Protein AF-A0A951E2U4-F1 (afdb_monomer)

Mean predicted aligned error: 7.96 Å

Radius of gyration: 27.21 Å; Cα contacts (8 Å, |Δi|>4): 474; chains: 1; bounding box: 77×64×90 Å

Nearest PDB structures (foldseek):
  5csa-assembly1_B  TM=1.986E-01  e=2.518E-02  Saccharomyces cerevisiae S288C
  5trc-assembly1_A  TM=2.017E-01  e=4.420E-02  Saccharomyces cerevisiae S288C
  5csl-assembly1_B  TM=1.961E-01  e=8.682E-02  Saccharomyces cerevisiae S288C
  6gqf-assembly3_C  TM=2.069E-01  e=5.579E+00  Mus musculus

Foldseek 3Di:
DDDDDDDDDDDDDDDDDDDDDPPPPPPPPPVPPPPFDKAWPLLQFFLQLFKTKIKTFDDDDDPVRQDALVVLVPHRIWMFMAGPVVRHGQETDVSPRWDADPVGDTHPQWDWDKDADNVRQWMWIWIGGNQATPWIWIAGSVPGYIATAVVVVVVVVLVVCCVPVPVQCVVCVVQWHKYWDDWAAPDVQKIKIKMWIAHPPDPPDIAIKIWMWGQDDPRHYIDTDDMDGDPPDDQLVSLLVSLLSSLSSLDDPVVNVVSVVVVVVLVVVLVPDPDPVVSSVSSVVNSVVSNVSSSVSVVVVVVD

Sequence (304 aa):
MQSEIFRTHDERLILATILAVAFSCFGTRSAVAKETQLYIFWDTVSPDGQYAMAWSTTGEAKLEELPSPYETDKNPVTNYVIEVASRKIVVQLPGGHYWHLYEGGQPNHFSLETVWSENSRTMLAIYDSRWSTEAVFLIDVSAPRAVSIENPLHASFRRILKFTQGSEYTKYKDNLAIRFGLPWFVAPGRFYVSANASIPKQENPDFSLGLYFQIGNGGTNVTLVKYEPSSYEESADRSLNRTYRELHGLLSADDQKSLVEEERAWLVRRDAINHQQQKEAFIQARTQELQTRVESAIAAREKQ

pLDDT: mean 89.36, std 15.38, range [39.16, 98.69]

Solvent-accessible surface area (backbone atoms only — not comparable to full-atom values): 17668 Å² total; per-residue (Å²): 133,90,81,90,82,88,80,88,87,79,92,82,83,89,82,88,76,92,77,82,87,76,85,72,82,70,77,75,76,68,73,76,71,75,78,77,68,72,47,69,43,68,84,48,31,19,52,81,39,52,34,22,38,28,26,34,61,58,84,85,75,51,86,92,68,65,71,56,60,85,47,61,96,73,47,44,44,39,23,29,34,24,33,56,89,78,64,43,79,59,27,67,40,88,91,34,37,67,62,70,44,94,92,69,51,56,49,86,58,52,51,78,50,69,37,54,32,91,82,48,44,36,34,42,41,37,36,33,46,80,64,29,48,78,45,29,33,39,32,29,69,83,65,60,37,60,34,81,48,40,67,60,50,52,55,51,51,56,52,48,39,48,71,76,48,39,67,63,39,66,75,44,64,92,60,49,33,48,29,66,44,80,59,40,62,80,48,94,60,26,34,35,33,31,37,39,36,31,30,87,99,48,86,67,62,71,47,48,32,29,39,30,32,36,51,41,91,85,64,73,48,66,42,82,74,49,73,46,84,37,88,83,67,82,52,66,70,55,54,32,52,48,40,48,40,37,34,40,11,73,45,54,77,68,54,33,54,52,50,52,54,53,49,55,60,47,49,59,56,52,72,69,48,85,49,66,72,60,36,51,53,53,44,52,54,51,34,52,55,41,43,56,50,32,55,54,51,46,62,57,57,77,74,110

Secondary structure (DSSP, 8-state):
--------------------------------------EEEGGG--TTSSEEEEEEESTT--GGGPPPTT-GGG--EEEEEEETTT--EEEEETT------TTS---TT-EEEEEE-TTSSEEEEEEE-SSSEEEEEEEETTTTEEEE-HHHHHHHHHHHHHHHHTHHHHHHTTT-EEEEEEEEEEETTEEEEEEEEE-TT-SS-EEEEEEEEEE-TTSS-EEEEEEEE--S---HHHHHHHHHHHHHHHS-HHHHHHHHHHHHHHHHHHHT---HHHHHHHHHHHHHHHHHHHHHHHHHHTT-

Structure (mmCIF, N/CA/C/O backbone):
data_AF-A0A951E2U4-F1
#
_entry.id   AF-A0A951E2U4-F1
#
loop_
_atom_site.group_PDB
_atom_site.id
_atom_site.type_symbol
_atom_site.label_atom_id
_atom_site.label_alt_id
_atom_site.label_comp_id
_atom_site.label_asym_id
_atom_site.label_entity_id
_atom_site.label_seq_id
_atom_site.pdbx_PDB_ins_code
_atom_site.Cartn_x
_atom_site.Cartn_y
_atom_site.Cartn_z
_atom_site.occupancy
_atom_site.B_iso_or_equiv
_atom_site.auth_seq_id
_atom_site.auth_comp_id
_atom_site.auth_asym_id
_atom_site.auth_atom_id
_atom_site.pdbx_PDB_model_num
ATOM 1 N N . MET A 1 1 ? 55.859 8.080 62.872 1.00 41.75 1 MET A N 1
ATOM 2 C CA . MET A 1 1 ? 55.723 9.523 62.574 1.00 41.75 1 MET A CA 1
ATOM 3 C C . MET A 1 1 ? 54.376 9.680 61.886 1.00 41.75 1 MET A C 1
ATOM 5 O O . MET A 1 1 ? 54.254 9.205 60.772 1.00 41.75 1 MET A O 1
ATOM 9 N N . GLN A 1 2 ? 53.307 9.873 62.671 1.00 39.16 2 GLN A N 1
ATOM 10 C CA . GLN A 1 2 ? 52.651 11.179 62.921 1.00 39.16 2 GLN A CA 1
ATOM 11 C C . GLN A 1 2 ? 52.007 11.719 61.625 1.00 39.16 2 GLN A C 1
ATOM 13 O O . GLN A 1 2 ? 52.720 11.879 60.648 1.00 39.16 2 GLN A O 1
ATOM 18 N N . SER A 1 3 ? 50.711 12.013 61.507 1.00 44.62 3 SER A N 1
ATOM 19 C CA . SER A 1 3 ? 49.640 12.226 62.490 1.00 44.62 3 SER A CA 1
ATOM 20 C C . SER A 1 3 ? 48.274 12.244 61.781 1.00 44.62 3 SER A C 1
ATOM 22 O O . SER A 1 3 ? 48.162 12.760 60.671 1.00 44.62 3 SER A O 1
ATOM 24 N N . GLU A 1 4 ? 47.249 11.734 62.463 1.00 55.56 4 GLU A N 1
ATOM 25 C CA . GLU A 1 4 ? 45.819 11.949 62.205 1.00 55.56 4 GLU A CA 1
ATOM 26 C C . GLU A 1 4 ? 45.443 13.439 62.261 1.00 55.56 4 GLU A C 1
ATOM 28 O O . GLU A 1 4 ? 45.978 14.158 63.103 1.00 55.56 4 GLU A O 1
ATOM 33 N N . ILE A 1 5 ? 44.447 13.876 61.474 1.00 60.56 5 ILE A N 1
ATOM 34 C CA . ILE A 1 5 ? 43.551 14.979 61.864 1.00 60.56 5 ILE A CA 1
ATOM 35 C C . ILE A 1 5 ? 42.109 14.619 61.479 1.00 60.56 5 ILE A C 1
ATOM 37 O O . ILE A 1 5 ? 41.712 14.671 60.317 1.00 60.56 5 ILE A O 1
ATOM 41 N N . PHE A 1 6 ? 41.334 14.279 62.508 1.00 58.38 6 PHE A N 1
ATOM 42 C CA . PHE A 1 6 ? 39.876 14.362 62.567 1.00 58.38 6 PHE A CA 1
ATOM 43 C C . PHE A 1 6 ? 39.421 15.831 62.535 1.00 58.38 6 PHE A C 1
ATOM 45 O O . PHE A 1 6 ? 40.002 16.671 63.224 1.00 58.38 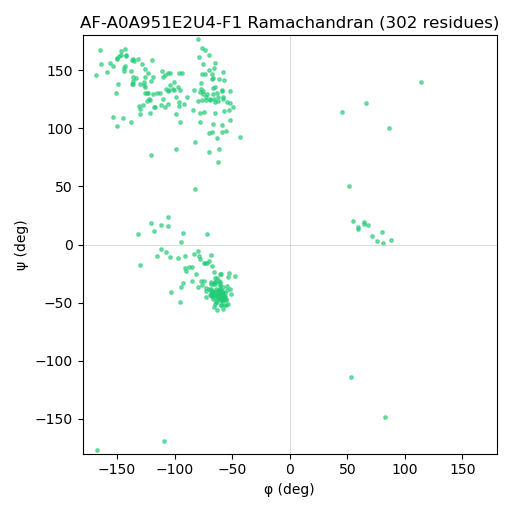6 PHE A O 1
ATOM 52 N N . ARG A 1 7 ? 38.301 16.125 61.862 1.00 54.22 7 ARG A N 1
ATOM 53 C CA . ARG A 1 7 ? 37.400 17.210 62.284 1.00 54.22 7 ARG A CA 1
ATOM 54 C C . ARG A 1 7 ? 35.950 16.918 61.896 1.00 54.22 7 ARG A C 1
ATOM 56 O O . ARG A 1 7 ? 35.543 17.058 60.750 1.00 54.22 7 ARG A O 1
ATOM 63 N N . THR A 1 8 ? 35.203 16.489 62.905 1.00 59.25 8 THR A N 1
ATOM 64 C CA . THR A 1 8 ? 33.751 16.626 63.068 1.00 59.25 8 THR A CA 1
ATOM 65 C C . THR A 1 8 ? 33.373 18.070 63.432 1.00 59.25 8 THR A C 1
ATOM 67 O O . THR A 1 8 ? 34.256 18.804 63.876 1.00 59.25 8 THR A O 1
ATOM 70 N N . HIS A 1 9 ? 32.065 18.381 63.352 1.00 42.50 9 HIS A N 1
ATOM 71 C CA . HIS A 1 9 ? 31.308 19.582 63.799 1.00 42.50 9 HIS A CA 1
ATOM 72 C C . HIS A 1 9 ? 30.721 20.385 62.625 1.00 42.50 9 HIS 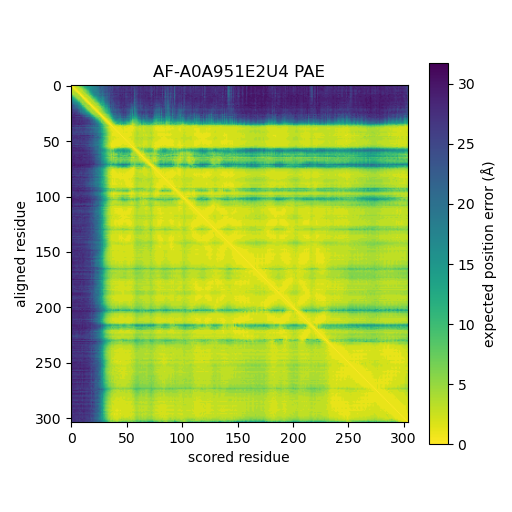A C 1
ATOM 74 O O . HIS A 1 9 ? 31.389 20.587 61.622 1.00 42.50 9 HIS A O 1
ATOM 80 N N . ASP A 1 10 ? 29.506 20.921 62.673 1.00 48.00 10 ASP A N 1
ATOM 81 C CA . ASP A 1 10 ? 28.422 20.835 63.652 1.00 48.00 10 ASP A CA 1
ATOM 82 C C . ASP A 1 10 ? 27.148 21.339 62.968 1.00 48.00 10 ASP A C 1
ATOM 84 O O . ASP A 1 10 ? 27.192 22.167 62.054 1.00 48.00 10 ASP A O 1
ATOM 88 N N . GLU A 1 11 ? 26.023 20.872 63.478 1.00 53.44 11 GLU A N 1
ATOM 89 C CA . GLU A 1 11 ? 24.679 21.381 63.249 1.00 53.44 11 GLU A CA 1
ATOM 90 C C . GLU A 1 11 ? 24.549 22.854 63.680 1.00 53.44 11 GLU A C 1
ATOM 92 O O . GLU A 1 11 ? 24.896 23.167 64.814 1.00 53.44 11 GLU A O 1
ATOM 97 N N . ARG A 1 12 ? 23.965 23.738 62.847 1.00 50.06 12 ARG A N 1
ATOM 98 C CA . ARG A 1 12 ? 23.134 24.899 63.271 1.00 50.06 12 ARG A CA 1
ATOM 99 C C . ARG A 1 12 ? 22.138 25.255 62.155 1.00 50.06 12 ARG A C 1
ATOM 101 O O . ARG A 1 12 ? 22.544 25.546 61.040 1.00 50.06 12 ARG A O 1
ATOM 108 N N . LEU A 1 13 ? 20.841 25.019 62.345 1.00 41.09 13 LEU A N 1
ATOM 109 C CA . LEU A 1 13 ? 19.843 25.879 63.004 1.00 41.09 13 LEU A CA 1
ATOM 110 C C . LEU A 1 13 ? 19.200 26.922 62.055 1.00 41.09 13 LEU A C 1
ATOM 112 O O . LEU A 1 13 ? 19.765 27.974 61.791 1.00 41.09 13 LEU A O 1
ATOM 116 N N . ILE A 1 14 ? 17.989 26.579 61.597 1.00 48.22 14 ILE A N 1
ATOM 117 C CA . ILE A 1 14 ? 16.759 27.396 61.510 1.00 48.22 14 ILE A CA 1
ATOM 118 C C . ILE A 1 14 ? 16.886 28.828 60.955 1.00 48.22 14 ILE A C 1
ATOM 120 O O . ILE A 1 14 ? 17.302 29.735 61.666 1.00 48.22 14 ILE A O 1
ATOM 124 N N . LEU A 1 15 ? 16.278 29.073 59.787 1.00 41.47 15 LEU A N 1
ATOM 125 C CA . LEU A 1 15 ? 15.449 30.269 59.606 1.00 41.47 15 LEU A CA 1
ATOM 126 C C . LEU A 1 15 ? 14.258 29.965 58.688 1.00 41.47 15 LEU A C 1
ATOM 128 O O . LEU A 1 15 ? 14.393 29.744 57.486 1.00 41.47 15 LEU A O 1
ATOM 132 N N . ALA A 1 16 ? 13.083 29.925 59.310 1.00 47.00 16 ALA A N 1
ATOM 133 C CA . ALA A 1 16 ? 11.795 29.940 58.650 1.00 47.00 16 ALA A CA 1
ATOM 134 C C . ALA A 1 16 ? 11.529 31.347 58.101 1.00 47.00 16 ALA A C 1
ATOM 136 O O . ALA A 1 16 ? 11.534 32.308 58.869 1.00 47.00 16 ALA A O 1
ATOM 137 N N . THR A 1 17 ? 11.219 31.451 56.809 1.00 45.91 17 THR A N 1
ATOM 138 C CA . THR A 1 17 ? 10.579 32.648 56.259 1.00 45.91 17 THR A CA 1
ATOM 139 C C . THR A 1 17 ? 9.376 32.230 55.429 1.00 45.91 17 THR A C 1
ATOM 141 O O . THR A 1 17 ? 9.480 31.578 54.394 1.00 45.91 17 THR A O 1
ATOM 144 N N . ILE A 1 18 ? 8.228 32.609 55.974 1.00 50.38 18 ILE A N 1
ATOM 145 C CA . ILE A 1 18 ? 6.877 32.565 55.433 1.00 50.38 18 ILE A CA 1
ATOM 146 C C . ILE A 1 18 ? 6.873 33.179 54.026 1.00 50.38 18 ILE A C 1
ATOM 148 O O . ILE A 1 18 ? 7.163 34.365 53.882 1.00 50.38 18 ILE A O 1
ATOM 152 N N . LEU A 1 19 ? 6.508 32.399 53.001 1.00 45.00 19 LEU A N 1
ATOM 153 C CA . LEU A 1 19 ? 6.116 32.948 51.703 1.00 45.00 19 LEU A CA 1
ATOM 154 C C . LEU A 1 19 ? 4.611 32.761 51.527 1.00 45.00 19 LEU A C 1
ATOM 156 O O . LEU A 1 19 ? 4.081 31.652 51.582 1.00 45.00 19 LEU A O 1
ATOM 160 N N . ALA A 1 20 ? 3.944 33.901 51.407 1.00 45.44 20 ALA A N 1
ATOM 161 C CA . ALA A 1 20 ? 2.509 34.064 51.422 1.00 45.44 20 ALA A CA 1
ATOM 162 C C . ALA A 1 20 ? 1.810 33.266 50.316 1.00 45.44 20 ALA A C 1
ATOM 164 O O . ALA A 1 20 ? 2.152 33.331 49.136 1.00 45.44 20 ALA A O 1
ATOM 165 N N . VAL A 1 21 ? 0.762 32.566 50.740 1.00 48.56 21 VAL A N 1
ATOM 166 C CA . VAL A 1 21 ? -0.252 31.945 49.899 1.00 48.56 21 VAL A CA 1
ATOM 167 C C . VAL A 1 21 ? -1.057 33.055 49.219 1.00 48.56 21 VAL A C 1
ATOM 169 O O . VAL A 1 21 ? -1.994 33.599 49.796 1.00 48.56 21 VAL A O 1
ATOM 172 N N . ALA A 1 22 ? -0.698 33.392 47.983 1.00 48.81 22 ALA A N 1
ATOM 173 C CA . ALA A 1 22 ? -1.585 34.076 47.052 1.00 48.81 22 ALA A CA 1
ATOM 174 C C . ALA A 1 22 ? -2.185 33.015 46.121 1.00 48.81 22 ALA A C 1
ATOM 176 O O . ALA A 1 22 ? -1.695 32.775 45.020 1.00 48.81 22 ALA A O 1
ATOM 177 N N . PHE A 1 23 ? -3.235 32.337 46.595 1.00 45.34 23 PHE A N 1
ATOM 178 C CA . PHE A 1 23 ? -4.100 31.511 45.751 1.00 45.34 23 PHE A CA 1
ATOM 179 C C . PHE A 1 23 ? -4.904 32.460 44.853 1.00 45.34 23 PHE A C 1
ATOM 181 O O . PHE A 1 23 ? -6.044 32.828 45.134 1.00 45.34 23 PHE A O 1
ATOM 188 N N . SER A 1 24 ? -4.272 32.935 43.783 1.00 48.16 24 SER A N 1
ATOM 189 C CA . SER A 1 24 ? -4.983 33.564 42.686 1.00 48.16 24 SER A CA 1
ATOM 190 C C . SER A 1 24 ? -5.824 32.481 42.025 1.00 48.16 24 SER A C 1
ATOM 192 O O . SER A 1 24 ? -5.310 31.642 41.289 1.00 48.16 24 SER A O 1
ATOM 194 N N . CYS A 1 25 ? -7.126 32.504 42.302 1.00 41.53 25 CYS A N 1
ATOM 195 C CA . CYS A 1 25 ? -8.148 31.835 41.511 1.00 41.53 25 CYS A CA 1
ATOM 196 C C . CYS A 1 25 ? -8.159 32.433 40.094 1.00 41.53 25 CYS A C 1
ATOM 198 O O . CYS A 1 25 ? -9.072 33.162 39.714 1.00 41.53 25 CYS A O 1
ATOM 200 N N . PHE A 1 26 ? -7.130 32.141 39.300 1.00 49.00 26 PHE A N 1
ATOM 201 C CA . PHE A 1 26 ? -7.248 32.177 37.855 1.00 49.00 26 PHE A CA 1
ATOM 202 C C . PHE A 1 26 ? -8.142 31.003 37.497 1.00 49.00 26 PHE A C 1
ATOM 204 O O . PHE A 1 26 ? -7.696 29.860 37.433 1.00 49.00 26 PHE A O 1
ATOM 211 N N . GLY A 1 27 ? -9.432 31.293 37.328 1.00 43.88 27 GLY A N 1
ATOM 212 C CA . GLY A 1 27 ? -10.337 30.393 36.643 1.00 43.88 27 GLY A CA 1
ATOM 213 C C . GLY A 1 27 ? -9.746 30.123 35.270 1.00 43.88 27 GLY A C 1
ATOM 214 O O . GLY A 1 27 ? -9.881 30.939 34.358 1.00 43.88 27 GLY A O 1
ATOM 215 N N . THR A 1 28 ? -9.052 28.997 35.136 1.00 48.78 28 THR A N 1
ATOM 216 C CA . THR A 1 28 ? -8.697 28.426 33.852 1.00 48.78 28 THR A CA 1
ATOM 217 C C . THR A 1 28 ? -10.020 28.087 33.187 1.00 48.78 28 THR A C 1
ATOM 219 O O . THR A 1 28 ? -10.598 27.018 33.370 1.00 48.78 28 THR A O 1
ATOM 222 N N . ARG A 1 29 ? -10.549 29.039 32.410 1.00 46.97 29 ARG A N 1
ATOM 223 C CA . ARG A 1 29 ? -11.405 28.704 31.280 1.00 46.97 29 ARG A CA 1
ATOM 224 C C . ARG A 1 29 ? -10.518 27.887 30.354 1.00 46.97 29 ARG A C 1
ATOM 226 O O . ARG A 1 29 ? -9.902 28.427 29.442 1.00 46.97 29 ARG A O 1
ATOM 233 N N . SER A 1 30 ? -10.392 26.598 30.654 1.00 49.72 30 SER A N 1
ATOM 234 C CA . SER A 1 30 ? -9.960 25.612 29.685 1.00 49.72 30 SER A CA 1
ATOM 235 C C . SER A 1 30 ? -10.999 25.722 28.587 1.00 49.72 30 SER A C 1
ATOM 237 O O . SER A 1 30 ? -12.124 25.252 28.744 1.00 49.72 30 SER A O 1
ATOM 239 N N . ALA A 1 31 ? -10.672 26.483 27.541 1.00 50.94 31 ALA A N 1
ATOM 240 C CA . ALA A 1 31 ? -11.374 26.382 26.283 1.00 50.94 31 ALA A CA 1
ATOM 241 C C . ALA A 1 31 ? -11.329 24.893 25.966 1.00 50.94 31 ALA A C 1
ATOM 243 O O . ALA A 1 31 ? -10.247 24.345 25.759 1.00 50.94 31 ALA A O 1
ATOM 244 N N . VAL A 1 32 ? -12.475 24.227 26.109 1.00 53.72 32 VAL A N 1
ATOM 245 C CA . VAL A 1 32 ? -12.613 22.813 25.792 1.00 53.72 32 VAL A CA 1
ATOM 246 C C . VAL A 1 32 ? -12.230 22.734 24.326 1.00 53.72 32 VAL A C 1
ATOM 248 O O . VAL A 1 32 ? -12.970 23.218 23.469 1.00 53.72 32 VAL A O 1
ATOM 251 N N . ALA A 1 33 ? -11.008 22.271 24.058 1.00 58.72 33 ALA A N 1
ATOM 252 C CA . ALA A 1 33 ? -10.541 22.069 22.705 1.00 58.72 33 ALA A CA 1
ATOM 253 C C . ALA A 1 33 ? -11.549 21.110 22.084 1.00 58.72 33 ALA A C 1
ATOM 255 O O . ALA A 1 33 ? -11.730 20.003 22.588 1.00 58.72 33 ALA A O 1
ATOM 256 N N . LYS A 1 34 ? -12.285 21.592 21.081 1.00 65.12 34 LYS A N 1
ATOM 257 C CA . LYS A 1 34 ? -13.250 20.784 20.343 1.00 65.12 34 LYS A CA 1
ATOM 258 C C . LYS A 1 34 ? -12.490 19.546 19.879 1.00 65.12 34 LYS A C 1
ATOM 260 O O . LYS A 1 34 ? -11.504 19.695 19.159 1.00 65.12 34 LYS A O 1
ATOM 265 N N . GLU A 1 35 ? -12.877 18.372 20.375 1.00 71.56 35 GLU A N 1
ATOM 266 C CA . GLU A 1 35 ? -12.227 17.123 19.990 1.00 71.56 35 GLU A CA 1
ATOM 267 C C . GLU A 1 35 ? -12.260 17.024 18.467 1.00 71.56 35 GLU A C 1
ATOM 269 O O . GLU A 1 35 ? -13.314 17.150 17.837 1.00 71.56 35 GLU A O 1
ATOM 274 N N . THR A 1 36 ? -11.081 16.889 17.868 1.00 82.75 36 THR A N 1
ATOM 275 C CA . THR A 1 36 ? -10.951 16.732 16.426 1.00 82.75 36 THR A CA 1
ATOM 276 C C . THR A 1 36 ? -11.592 15.405 16.043 1.00 82.75 36 THR A C 1
ATOM 278 O O . THR A 1 36 ? -11.085 14.346 16.409 1.00 82.75 36 THR A O 1
ATOM 281 N N . GLN A 1 37 ? -12.698 15.458 15.303 1.00 90.75 37 GLN A N 1
ATOM 282 C CA . GLN A 1 37 ? -13.318 14.262 14.746 1.00 90.75 37 GLN A CA 1
ATOM 283 C C . GLN A 1 37 ? -12.332 13.594 13.780 1.00 90.75 37 GLN A C 1
ATOM 285 O O . GLN A 1 37 ? -11.870 14.223 12.827 1.00 90.75 37 GLN A O 1
ATOM 290 N N . LEU A 1 38 ? -12.018 12.325 14.035 1.00 93.62 38 LEU A N 1
ATOM 291 C CA . LEU A 1 38 ? -11.140 11.509 13.200 1.00 93.62 38 LEU A CA 1
ATOM 292 C C . LEU A 1 38 ? -11.969 10.503 12.400 1.00 93.62 38 LEU A C 1
ATOM 294 O O . LEU A 1 38 ? -12.801 9.791 12.966 1.00 93.62 38 LEU A O 1
ATOM 298 N N . TYR A 1 39 ? -11.696 10.429 11.102 1.00 94.81 39 TYR A N 1
ATOM 299 C CA . TYR A 1 39 ? -12.231 9.441 10.171 1.00 94.81 39 TYR A CA 1
ATOM 300 C C . TYR A 1 39 ? -11.124 8.438 9.855 1.00 94.81 39 TYR A C 1
ATOM 302 O O . TYR A 1 39 ? -10.044 8.831 9.421 1.00 94.81 39 TYR A O 1
ATOM 310 N N . ILE A 1 40 ? -11.355 7.160 10.137 1.00 95.88 40 ILE A N 1
ATOM 311 C CA . ILE A 1 40 ? -10.323 6.118 10.087 1.00 95.88 40 ILE A CA 1
ATOM 312 C C . ILE A 1 40 ? -10.379 5.419 8.729 1.00 95.88 40 ILE A C 1
ATOM 314 O O . ILE A 1 40 ? -11.457 5.022 8.298 1.00 95.88 40 ILE A O 1
ATOM 318 N N . PHE A 1 41 ? -9.222 5.230 8.095 1.00 96.19 41 PHE A N 1
ATOM 319 C CA . PHE A 1 41 ? -9.081 4.366 6.923 1.00 96.19 41 PHE A CA 1
ATOM 320 C C . PHE A 1 41 ? -8.943 2.917 7.422 1.00 96.19 41 PHE A C 1
ATOM 322 O O . PHE A 1 41 ? -7.840 2.468 7.748 1.00 96.19 41 PHE A O 1
ATOM 329 N N . TRP A 1 42 ? -10.058 2.206 7.618 1.00 95.88 42 TRP A N 1
ATOM 330 C CA . TRP A 1 42 ? -10.048 0.880 8.261 1.00 95.88 42 TRP A CA 1
ATOM 331 C C . TRP A 1 42 ? -9.315 -0.203 7.455 1.00 95.88 42 TRP A C 1
ATOM 333 O O . TRP A 1 42 ? -8.788 -1.148 8.037 1.00 95.88 42 TRP A O 1
ATOM 343 N N . ASP A 1 43 ? -9.199 -0.026 6.145 1.00 94.06 43 ASP A N 1
ATOM 344 C CA . ASP A 1 43 ? -8.378 -0.829 5.230 1.00 94.06 43 ASP A CA 1
ATOM 345 C C . ASP A 1 43 ? -6.860 -0.647 5.446 1.00 94.06 43 ASP A C 1
ATOM 347 O O . ASP A 1 43 ? -6.037 -1.391 4.916 1.00 94.06 43 ASP A O 1
ATOM 351 N N . THR A 1 44 ? -6.461 0.324 6.273 1.00 96.94 44 THR A N 1
ATOM 352 C CA . THR A 1 44 ? -5.057 0.610 6.612 1.00 96.94 44 THR A CA 1
ATOM 353 C C . THR A 1 44 ? -4.669 0.151 8.017 1.00 96.94 44 THR A C 1
ATOM 355 O O . THR A 1 44 ? -3.649 0.596 8.549 1.00 96.94 44 THR A O 1
ATOM 358 N N . VAL A 1 45 ? -5.463 -0.709 8.659 1.00 97.94 45 VAL A N 1
ATOM 359 C CA . VAL A 1 45 ? -5.136 -1.227 9.994 1.00 97.94 45 VAL A CA 1
ATOM 360 C C . VAL A 1 45 ? -3.862 -2.083 9.943 1.00 97.94 45 VAL A C 1
ATOM 362 O O . VAL A 1 45 ? -3.664 -2.905 9.047 1.00 97.94 45 VAL A O 1
ATOM 365 N N . SER A 1 46 ? -2.963 -1.875 10.905 1.00 98.00 46 SER A N 1
ATOM 366 C CA . SER A 1 46 ? -1.704 -2.608 11.010 1.00 98.00 46 SER A CA 1
ATOM 367 C C . SER A 1 46 ? -1.933 -4.101 11.298 1.00 98.00 46 SER A C 1
ATOM 369 O O . SER A 1 46 ? -2.954 -4.466 11.880 1.00 98.00 46 SER A O 1
ATOM 371 N N . PRO A 1 47 ? -0.984 -4.997 10.958 1.00 95.50 47 PRO A N 1
ATOM 372 C CA . PRO A 1 47 ? -1.133 -6.443 11.173 1.00 95.50 47 PRO A CA 1
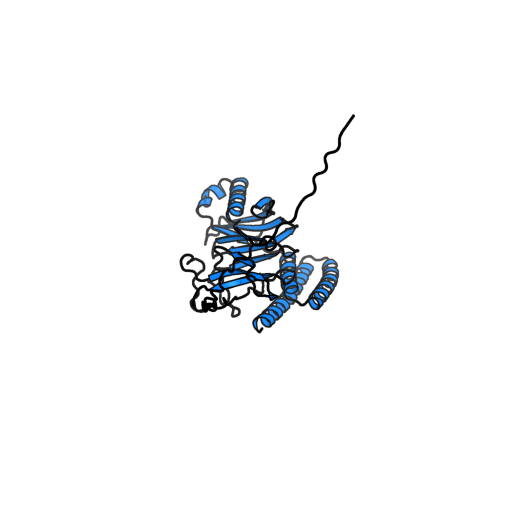ATOM 373 C C . PRO A 1 47 ? -1.495 -6.877 12.605 1.00 95.50 47 PRO A C 1
ATOM 375 O O . PRO A 1 47 ? -2.123 -7.918 12.796 1.00 95.50 47 PRO A O 1
ATOM 378 N N . ASP A 1 48 ? -1.095 -6.091 13.605 1.00 95.56 48 ASP A N 1
ATOM 379 C CA . ASP A 1 48 ? -1.379 -6.287 15.034 1.00 95.56 48 ASP A CA 1
ATOM 380 C C . ASP A 1 48 ? -2.622 -5.525 15.532 1.00 95.56 48 ASP A C 1
ATOM 382 O O . ASP A 1 48 ? -2.926 -5.567 16.724 1.00 95.56 48 ASP A O 1
ATOM 386 N N . GLY A 1 49 ? -3.327 -4.817 14.647 1.00 95.94 49 GLY A N 1
ATOM 387 C CA . GLY A 1 49 ? -4.558 -4.084 14.943 1.00 95.94 49 GLY A CA 1
ATOM 388 C C . GLY A 1 49 ? -4.374 -2.766 15.701 1.00 95.94 49 GLY A C 1
ATOM 389 O O . GLY A 1 49 ? -5.364 -2.135 16.072 1.00 95.94 49 GLY A O 1
ATOM 390 N N . GLN A 1 50 ? -3.136 -2.349 15.984 1.00 97.62 50 GLN A N 1
ATOM 391 C CA . GLN A 1 50 ? -2.870 -1.228 16.893 1.00 97.62 50 GLN A CA 1
ATOM 392 C C . GLN A 1 50 ? -2.922 0.141 16.223 1.00 97.62 50 GLN A C 1
ATOM 394 O O . GLN A 1 50 ? -3.287 1.121 16.875 1.00 97.62 50 GLN A O 1
ATOM 399 N N . TYR A 1 51 ? -2.566 0.224 14.944 1.00 98.50 51 TYR A N 1
ATOM 400 C CA . TYR A 1 51 ? -2.425 1.485 14.227 1.00 98.50 51 TYR A CA 1
ATOM 401 C C . TYR A 1 51 ? -3.261 1.492 12.958 1.00 98.50 51 TYR A C 1
ATOM 403 O O . TYR A 1 51 ? -3.487 0.452 12.353 1.00 98.50 51 TYR A O 1
ATOM 411 N N . ALA A 1 52 ? -3.702 2.671 12.544 1.00 98.25 52 ALA A N 1
ATOM 412 C CA . ALA A 1 52 ? -4.342 2.885 11.252 1.00 98.25 52 ALA A CA 1
ATOM 413 C C . ALA A 1 52 ? -4.059 4.307 10.777 1.00 98.25 52 ALA A C 1
ATOM 415 O O . ALA A 1 52 ? -3.740 5.191 11.584 1.00 98.25 52 ALA A O 1
ATOM 416 N N . MET A 1 53 ? -4.198 4.549 9.478 1.00 97.94 53 MET A N 1
ATOM 417 C CA . MET A 1 53 ? -4.338 5.913 9.000 1.00 97.94 53 MET A CA 1
ATOM 418 C C . MET A 1 53 ? -5.699 6.474 9.403 1.00 97.94 53 MET A C 1
ATOM 420 O O . MET A 1 53 ? -6.706 5.772 9.485 1.00 97.94 53 MET A O 1
ATOM 424 N N . ALA A 1 54 ? -5.735 7.784 9.594 1.00 97.44 54 ALA A N 1
ATOM 425 C CA . ALA A 1 54 ? -6.962 8.541 9.736 1.00 97.44 54 ALA A CA 1
ATOM 426 C C . ALA A 1 54 ? -6.820 9.903 9.064 1.00 97.44 54 ALA A C 1
ATOM 428 O O . ALA A 1 54 ? -5.719 10.349 8.726 1.00 97.44 54 ALA A O 1
ATOM 429 N N . TRP A 1 55 ? -7.934 10.592 8.904 1.00 96.44 55 TRP A N 1
ATOM 430 C CA . TRP A 1 55 ? -7.965 11.968 8.460 1.00 96.44 55 TRP A CA 1
ATOM 431 C C . TRP A 1 55 ? -8.925 12.792 9.308 1.00 96.44 55 TRP A C 1
ATOM 433 O O . TRP A 1 55 ? -9.822 12.267 9.969 1.00 96.44 55 TRP A O 1
ATOM 443 N N . SER A 1 56 ? -8.709 14.099 9.320 1.00 94.19 56 SER A N 1
ATOM 444 C CA . SER A 1 56 ? -9.650 15.056 9.891 1.00 94.19 56 SER A CA 1
ATOM 445 C C . SER A 1 56 ? -9.617 16.356 9.110 1.00 94.19 56 SER A C 1
ATOM 447 O O . SER A 1 56 ? -8.701 16.602 8.322 1.00 94.19 56 SER A O 1
ATOM 449 N N . THR A 1 57 ? -10.618 17.196 9.345 1.00 91.88 57 THR A N 1
ATOM 450 C CA . THR A 1 57 ? -10.637 18.575 8.873 1.00 91.88 57 THR A CA 1
ATOM 451 C C . THR A 1 57 ? -10.245 19.525 9.991 1.00 91.88 57 THR A C 1
ATOM 453 O O . THR A 1 57 ? -10.724 19.412 11.122 1.00 91.88 57 THR A O 1
ATOM 456 N N . THR A 1 58 ? -9.461 20.540 9.663 1.00 80.31 58 THR A N 1
ATOM 457 C CA . THR A 1 58 ? -9.356 21.739 10.490 1.00 80.31 58 THR A CA 1
ATOM 458 C C . THR A 1 58 ? -10.591 22.626 10.271 1.00 80.31 58 THR A C 1
ATOM 460 O O . THR A 1 58 ? -11.024 22.851 9.143 1.00 80.31 58 THR A O 1
ATOM 463 N N . GLY A 1 59 ? -11.192 23.126 11.355 1.00 71.00 59 GLY A N 1
ATOM 464 C CA . GLY A 1 59 ? -12.318 24.068 11.286 1.00 71.00 59 GLY A CA 1
ATOM 465 C C . GLY A 1 59 ? -13.699 23.431 11.074 1.00 71.00 59 GLY A C 1
ATOM 466 O O . GLY A 1 59 ? -13.987 22.356 11.593 1.00 71.00 59 GLY A O 1
ATOM 467 N N . GLU A 1 60 ? -14.584 24.152 10.380 1.00 69.12 60 GLU A N 1
ATOM 468 C CA . GLU A 1 60 ? -16.002 23.800 10.168 1.00 69.12 60 GLU A CA 1
ATOM 469 C C . GLU A 1 60 ? -16.290 23.298 8.742 1.00 69.12 60 GLU A C 1
ATOM 471 O O . GLU A 1 60 ? -17.416 23.414 8.261 1.00 69.12 60 GLU A O 1
ATOM 476 N N . ALA A 1 61 ? -15.279 22.772 8.040 1.00 78.19 61 ALA A N 1
ATOM 477 C CA . ALA A 1 61 ? -15.467 22.239 6.694 1.00 78.19 61 ALA A CA 1
ATOM 478 C C . ALA A 1 61 ? -16.519 21.120 6.709 1.00 78.19 61 ALA A C 1
ATOM 480 O O . ALA A 1 61 ? -16.407 20.155 7.468 1.00 78.19 61 ALA A O 1
ATOM 481 N N . LYS A 1 62 ? -17.551 21.266 5.877 1.00 82.38 62 LYS A N 1
ATOM 482 C CA . LYS A 1 62 ? -18.562 20.226 5.699 1.00 82.38 62 LYS A CA 1
ATOM 483 C C . LYS A 1 62 ? -18.007 19.107 4.826 1.00 82.38 62 LYS A C 1
ATOM 485 O O . LYS A 1 62 ? -17.229 19.367 3.911 1.00 82.38 62 LYS A O 1
ATOM 490 N N . LEU A 1 63 ? -18.432 17.875 5.092 1.00 81.50 63 LEU A N 1
ATOM 491 C CA . LEU A 1 63 ? -17.965 16.687 4.370 1.00 81.50 63 LEU A CA 1
ATOM 492 C C . LEU A 1 63 ? -18.307 16.741 2.876 1.00 81.50 63 LEU A C 1
ATOM 494 O O . LEU A 1 63 ? -17.548 16.248 2.048 1.00 81.50 63 LEU A O 1
ATOM 498 N N . GLU A 1 64 ? -19.418 17.386 2.527 1.00 81.25 64 GLU A N 1
ATOM 499 C CA . GLU A 1 64 ? -19.880 17.543 1.146 1.00 81.25 64 GLU A CA 1
ATOM 500 C C . GLU A 1 64 ? -19.118 18.640 0.383 1.00 81.25 64 GLU A C 1
ATOM 502 O O . GLU A 1 64 ? -19.229 18.741 -0.837 1.00 81.25 64 GLU A O 1
ATOM 507 N N . GLU A 1 65 ? -18.351 19.469 1.096 1.00 84.31 65 GLU A N 1
ATOM 508 C CA . GLU A 1 65 ? -17.620 20.625 0.566 1.00 84.31 65 GLU A CA 1
ATOM 509 C C . GLU A 1 65 ? -16.093 20.406 0.620 1.00 84.31 65 GLU A C 1
ATOM 511 O O . GLU A 1 65 ? -15.319 21.362 0.528 1.00 84.31 65 GLU A O 1
ATOM 516 N N . LEU A 1 66 ? -15.633 19.159 0.789 1.00 85.50 66 LEU A N 1
ATOM 517 C CA . LEU A 1 66 ? -14.203 18.859 0.868 1.00 85.50 66 LEU A CA 1
ATOM 518 C C . LEU A 1 66 ? -13.504 19.130 -0.473 1.00 85.50 66 LEU A C 1
ATOM 520 O O . LEU A 1 66 ? -13.954 18.646 -1.517 1.00 85.50 66 LEU A O 1
ATOM 524 N N . PRO A 1 67 ? -12.388 19.881 -0.467 1.00 84.19 67 PRO A N 1
ATOM 525 C CA . PRO A 1 67 ? -11.706 20.253 -1.693 1.00 84.19 67 PRO A CA 1
ATOM 526 C C . PRO A 1 67 ? -10.904 19.089 -2.279 1.00 84.19 67 PRO A C 1
ATOM 528 O O . PRO A 1 67 ? -10.645 18.058 -1.643 1.00 84.19 67 PRO A O 1
ATOM 531 N N . SER A 1 68 ? -10.445 19.300 -3.510 1.00 84.81 68 SER A N 1
ATOM 532 C CA . SER A 1 68 ? -9.431 18.449 -4.123 1.00 84.81 68 SER A CA 1
ATOM 533 C C . SER A 1 68 ? -8.119 18.499 -3.319 1.00 84.81 68 SER A C 1
ATOM 535 O O . SER A 1 68 ? -7.719 19.583 -2.882 1.00 84.81 68 SER A O 1
ATOM 537 N N . PRO A 1 69 ? -7.384 17.378 -3.172 1.00 84.06 69 PRO A N 1
ATOM 538 C CA . PRO A 1 69 ? -6.058 17.351 -2.552 1.00 84.06 69 PRO A CA 1
ATOM 539 C C . PRO A 1 69 ? -5.054 18.357 -3.140 1.00 84.06 69 PRO A C 1
ATOM 541 O O . PRO A 1 69 ? -4.153 18.784 -2.426 1.00 84.06 69 PRO A O 1
ATOM 544 N N . TYR A 1 70 ? -5.233 18.798 -4.393 1.00 81.81 70 TYR A N 1
ATOM 545 C CA . TYR A 1 70 ? -4.393 19.829 -5.022 1.00 81.81 70 TYR A CA 1
ATOM 546 C C . TYR A 1 70 ? -4.538 21.234 -4.425 1.00 81.81 70 TYR A C 1
ATOM 548 O O . TYR A 1 70 ? -3.670 22.077 -4.642 1.00 81.81 70 TYR A O 1
ATOM 556 N N . GLU A 1 71 ? -5.612 21.528 -3.695 1.00 80.00 71 GLU A N 1
ATOM 557 C CA . GLU A 1 71 ? -5.863 22.861 -3.135 1.00 80.00 71 GLU A CA 1
ATOM 558 C C . GLU A 1 71 ? -5.099 23.077 -1.815 1.00 80.00 71 GLU A C 1
ATOM 560 O O . GLU A 1 71 ? -5.665 23.517 -0.816 1.00 80.00 71 GLU A O 1
ATOM 565 N N . THR A 1 72 ? -3.804 22.745 -1.800 1.00 67.62 72 THR A N 1
ATOM 566 C CA . THR A 1 72 ? -2.965 22.573 -0.597 1.00 67.62 72 THR A CA 1
ATOM 567 C C . THR A 1 72 ? -2.963 23.777 0.340 1.00 67.62 72 THR A C 1
ATOM 569 O O . THR A 1 72 ? -3.039 23.609 1.553 1.00 67.62 72 THR A O 1
ATOM 572 N N . ASP A 1 73 ? -2.952 24.998 -0.198 1.00 69.81 73 ASP A N 1
ATOM 573 C CA . ASP A 1 73 ? -2.852 26.230 0.602 1.00 69.81 73 ASP A CA 1
ATOM 574 C C . ASP A 1 73 ? -4.122 26.529 1.416 1.00 69.81 73 ASP A C 1
ATOM 576 O O . ASP A 1 73 ? -4.113 27.374 2.314 1.00 69.81 73 ASP A O 1
ATOM 580 N N . LYS A 1 74 ? -5.230 25.854 1.094 1.00 75.75 74 LYS A N 1
ATOM 581 C CA . LYS A 1 74 ? -6.525 25.994 1.770 1.00 75.75 74 LYS A CA 1
ATOM 582 C C . LYS A 1 74 ? -7.143 24.650 2.140 1.00 75.75 74 LYS A C 1
ATOM 584 O O . LYS A 1 74 ? -8.303 24.630 2.547 1.00 75.75 74 LYS A O 1
ATOM 589 N N . ASN A 1 75 ? -6.412 23.545 1.994 1.00 84.69 75 ASN A N 1
ATOM 590 C CA . ASN A 1 75 ? -6.978 22.229 2.221 1.00 84.69 75 ASN A CA 1
ATOM 591 C C . ASN A 1 75 ? -7.151 22.005 3.731 1.00 84.69 75 ASN A C 1
ATOM 593 O O . ASN A 1 75 ? -6.153 21.944 4.455 1.00 84.69 75 ASN A O 1
ATOM 597 N N . PRO A 1 76 ? -8.392 21.887 4.238 1.00 89.38 76 PRO A N 1
ATOM 598 C CA . PRO A 1 76 ? -8.608 21.674 5.658 1.00 89.38 76 PRO A CA 1
ATOM 599 C C . PRO A 1 76 ? -8.239 20.246 6.075 1.00 89.38 76 PRO A C 1
ATOM 601 O O . PRO A 1 76 ? -8.097 20.004 7.273 1.00 89.38 76 PRO A O 1
ATOM 604 N N . VAL A 1 77 ? -8.102 19.312 5.126 1.00 93.19 77 VAL A N 1
ATOM 605 C CA . VAL A 1 77 ? -7.843 17.894 5.380 1.00 93.19 77 VAL A CA 1
ATOM 606 C C . VAL A 1 77 ? -6.396 17.688 5.789 1.00 93.19 77 VAL A C 1
ATOM 608 O O . VAL A 1 77 ? -5.469 18.163 5.140 1.00 93.19 77 VAL A O 1
ATOM 611 N N . THR A 1 78 ? -6.198 16.933 6.860 1.00 93.69 78 THR A N 1
ATOM 612 C CA . THR A 1 78 ? -4.885 16.447 7.278 1.00 93.69 78 THR A CA 1
ATOM 613 C C . THR A 1 78 ? -4.961 14.950 7.532 1.00 93.69 78 THR A C 1
ATOM 615 O O . THR A 1 78 ? -5.920 14.467 8.136 1.00 93.69 78 THR A O 1
ATOM 618 N N . ASN A 1 79 ? -3.946 14.212 7.085 1.00 96.62 79 ASN A N 1
ATOM 619 C CA . ASN A 1 79 ? -3.805 12.789 7.367 1.00 96.62 79 ASN A CA 1
ATOM 620 C C . ASN A 1 79 ? -2.884 12.522 8.555 1.00 96.62 79 ASN A C 1
ATOM 622 O O . ASN A 1 79 ? -1.900 13.223 8.803 1.00 96.62 79 ASN A O 1
ATOM 626 N N . TYR A 1 80 ? -3.209 11.458 9.275 1.00 97.69 80 TYR A N 1
ATOM 627 C CA . TYR A 1 80 ? -2.551 11.030 10.496 1.00 97.69 80 TYR A CA 1
ATOM 628 C C . TYR A 1 80 ? -2.347 9.519 10.477 1.00 97.69 80 TYR A C 1
ATOM 630 O O . TYR A 1 80 ? -3.079 8.796 9.808 1.00 97.69 80 TYR A O 1
ATOM 638 N N . VAL A 1 81 ? -1.397 9.043 11.274 1.00 98.25 81 VAL A N 1
ATOM 639 C CA . VAL A 1 81 ? -1.455 7.700 11.854 1.00 98.25 81 VAL A CA 1
ATOM 640 C C . VAL A 1 81 ? -1.939 7.837 13.283 1.00 98.25 81 VAL A C 1
ATOM 642 O O . VAL A 1 81 ? -1.436 8.684 14.029 1.00 98.25 81 VAL A O 1
ATOM 645 N N . ILE A 1 82 ? -2.900 7.005 13.660 1.00 98.25 82 ILE A N 1
ATOM 646 C CA . ILE A 1 82 ? -3.495 6.976 14.992 1.00 98.25 82 ILE A CA 1
ATOM 647 C C . ILE A 1 82 ? -3.283 5.613 15.647 1.00 98.25 82 ILE A C 1
ATOM 649 O O . ILE A 1 82 ? -3.082 4.610 14.966 1.00 98.25 82 ILE A O 1
ATOM 653 N N . GLU A 1 83 ? -3.364 5.578 16.971 1.00 98.12 83 GLU A N 1
ATOM 654 C CA . GLU A 1 83 ? -3.618 4.352 17.723 1.00 98.12 83 GLU A CA 1
ATOM 655 C C . GLU A 1 83 ? -5.123 4.055 17.668 1.00 98.12 83 GLU A C 1
ATOM 657 O O . GLU A 1 83 ? -5.937 4.892 18.059 1.00 98.12 83 GLU A O 1
ATOM 662 N N . VAL A 1 84 ? -5.504 2.872 17.186 1.00 96.56 84 VAL A N 1
ATOM 663 C CA . VAL A 1 84 ? -6.904 2.520 16.889 1.00 96.56 84 VAL A CA 1
ATOM 664 C C . VAL A 1 84 ? -7.772 2.543 18.148 1.00 96.56 84 VAL A C 1
ATOM 666 O O . VAL A 1 84 ? -8.857 3.123 18.141 1.00 96.56 84 VAL A O 1
ATOM 669 N N . ALA A 1 85 ? -7.290 1.951 19.245 1.00 94.94 85 ALA A N 1
ATOM 670 C CA . ALA A 1 85 ? -8.070 1.799 20.474 1.00 94.94 85 ALA A CA 1
ATOM 671 C C . ALA A 1 85 ? -8.340 3.133 21.189 1.00 94.94 85 ALA A C 1
ATOM 673 O O . ALA A 1 85 ? -9.433 3.351 21.705 1.00 94.94 85 ALA A O 1
ATOM 674 N N . SER A 1 86 ? -7.346 4.024 21.228 1.00 95.88 86 SER A N 1
ATOM 675 C CA . SER A 1 86 ? -7.428 5.303 21.946 1.00 95.88 86 SER A CA 1
ATOM 676 C C . SER A 1 86 ? -7.806 6.484 21.046 1.00 95.88 86 SER A C 1
ATOM 678 O O . SER A 1 86 ? -8.066 7.575 21.549 1.00 95.88 86 SER A O 1
ATOM 680 N N . ARG A 1 87 ? -7.783 6.291 19.718 1.00 95.56 87 ARG A N 1
ATOM 681 C CA . ARG A 1 87 ? -7.859 7.340 18.684 1.00 95.56 87 ARG A CA 1
ATOM 682 C C . ARG A 1 87 ? -6.800 8.437 18.838 1.00 95.56 87 ARG A C 1
ATOM 684 O O . ARG A 1 87 ? -6.937 9.532 18.294 1.00 95.56 87 ARG A O 1
ATOM 691 N N . LYS A 1 88 ? -5.716 8.161 19.563 1.00 96.44 88 LYS A N 1
ATOM 692 C CA . LYS A 1 88 ? -4.623 9.110 19.760 1.00 96.44 88 LYS A CA 1
ATOM 693 C C . LYS A 1 88 ? -3.827 9.267 18.469 1.00 96.44 88 LYS A C 1
ATOM 695 O O . LYS A 1 88 ? -3.353 8.283 17.910 1.00 96.44 88 LYS A O 1
ATOM 700 N N . ILE A 1 89 ? -3.599 10.509 18.047 1.00 96.88 89 ILE A N 1
ATOM 701 C CA . ILE A 1 89 ? -2.681 10.824 16.946 1.00 96.88 89 ILE A CA 1
ATOM 702 C C . ILE A 1 89 ? -1.250 10.445 17.351 1.00 96.88 89 ILE A C 1
ATOM 704 O O . ILE A 1 89 ? -0.724 10.931 18.354 1.00 96.88 89 ILE A O 1
ATOM 708 N N . VAL A 1 90 ? -0.627 9.580 16.551 1.00 97.88 90 VAL A N 1
ATOM 709 C CA . VAL A 1 90 ? 0.767 9.142 16.697 1.00 97.88 90 VAL A CA 1
ATOM 710 C C . VAL A 1 90 ? 1.669 9.984 15.801 1.00 97.88 90 VAL A C 1
ATOM 712 O O . VAL A 1 90 ? 2.673 10.518 16.264 1.00 97.88 90 VAL A O 1
ATOM 715 N N . VAL A 1 91 ? 1.302 10.127 14.526 1.00 97.50 91 VAL A N 1
ATOM 716 C CA . VAL A 1 91 ? 2.075 10.862 13.514 1.00 97.50 91 VAL A CA 1
ATOM 717 C C . VAL A 1 91 ? 1.126 11.702 12.672 1.00 97.50 91 VAL A C 1
ATOM 719 O O . VAL A 1 91 ? 0.078 11.215 12.267 1.00 97.50 91 VAL A O 1
ATOM 722 N N . GLN A 1 92 ? 1.500 12.940 12.364 1.00 96.31 92 GLN A N 1
ATOM 723 C CA . GLN A 1 92 ? 0.853 13.746 11.327 1.00 96.31 92 GLN A CA 1
ATOM 724 C C . GLN A 1 92 ? 1.656 13.635 10.026 1.00 96.31 92 GLN A C 1
ATOM 726 O O . GLN A 1 92 ? 2.885 13.716 10.059 1.00 96.31 92 GLN A O 1
ATOM 731 N N . LEU A 1 93 ? 0.980 13.456 8.889 1.00 94.38 93 LEU A N 1
ATOM 732 C CA . LEU A 1 93 ? 1.616 13.376 7.574 1.00 94.38 93 LEU A CA 1
ATOM 733 C C . LEU A 1 93 ? 1.577 14.765 6.917 1.00 94.38 93 LEU A C 1
ATOM 735 O O . LEU A 1 93 ? 0.510 15.201 6.478 1.00 94.38 93 LEU A O 1
ATOM 739 N N . PRO A 1 94 ? 2.706 15.494 6.855 1.00 86.06 94 PRO A N 1
ATOM 740 C CA . PRO A 1 94 ? 2.725 16.821 6.250 1.00 86.06 94 PRO A CA 1
ATOM 741 C C . PRO A 1 94 ? 2.434 16.714 4.750 1.00 86.06 94 PRO A C 1
ATOM 743 O O . PRO A 1 94 ? 3.123 15.981 4.052 1.00 86.06 94 PRO A O 1
ATOM 746 N N . GLY A 1 95 ? 1.424 17.433 4.254 1.00 83.94 95 GLY A N 1
ATOM 747 C CA . GLY A 1 95 ? 1.004 17.365 2.846 1.00 83.94 95 GLY A CA 1
ATOM 748 C C . GLY A 1 95 ? 0.098 16.175 2.498 1.00 83.94 95 GLY A C 1
ATOM 749 O O . GLY A 1 95 ? -0.295 16.028 1.345 1.00 83.94 95 GLY A O 1
ATOM 750 N N . GLY A 1 96 ? -0.250 15.324 3.472 1.00 86.75 96 GLY A N 1
ATOM 751 C CA . GLY A 1 96 ? -1.254 14.276 3.295 1.00 86.75 96 GLY A CA 1
ATOM 752 C C . GLY A 1 96 ? -2.660 14.865 3.376 1.00 86.75 96 GLY A C 1
ATOM 753 O O . GLY A 1 96 ? -3.123 15.197 4.470 1.00 86.75 96 GLY A O 1
ATOM 754 N N . HIS A 1 97 ? -3.320 14.996 2.224 1.00 91.75 97 HIS A N 1
ATOM 755 C CA . HIS A 1 97 ? -4.646 15.614 2.085 1.00 91.75 97 HIS A CA 1
ATOM 756 C C . HIS A 1 97 ? -5.701 14.668 1.491 1.00 91.75 97 HIS A C 1
ATOM 758 O O . HIS A 1 97 ? -6.727 15.115 0.975 1.00 91.75 97 HIS A O 1
ATOM 764 N N . TYR A 1 98 ? -5.448 13.359 1.521 1.00 95.06 98 TYR A N 1
ATOM 765 C CA . TYR A 1 98 ? -6.402 12.375 1.024 1.00 95.06 98 TYR A CA 1
ATOM 766 C C . TYR A 1 98 ? -7.569 12.227 1.999 1.00 95.06 98 TYR A C 1
ATOM 768 O O . TYR A 1 98 ? -7.403 12.329 3.211 1.00 95.06 98 TYR A O 1
ATOM 776 N N . TRP A 1 99 ? -8.761 11.968 1.492 1.00 94.94 99 TRP A N 1
ATOM 777 C CA . TRP A 1 99 ? -9.922 11.691 2.322 1.00 94.94 99 TRP A CA 1
ATOM 778 C C . TRP A 1 99 ? -10.778 10.650 1.625 1.00 94.94 99 TRP A C 1
ATOM 780 O O . TRP A 1 99 ? -10.810 10.574 0.402 1.00 94.94 99 TRP A O 1
ATOM 790 N N . HIS A 1 100 ? -11.473 9.842 2.408 1.00 92.88 100 HIS A N 1
ATOM 791 C CA . HIS A 1 100 ? -12.583 9.059 1.900 1.00 92.88 100 HIS A CA 1
ATOM 792 C C . HIS A 1 100 ? -13.669 8.972 2.973 1.00 92.88 100 HIS A C 1
ATOM 794 O O . HIS A 1 100 ? -13.400 9.096 4.172 1.00 92.88 100 HIS A O 1
ATOM 800 N N . LEU A 1 101 ? -14.904 8.827 2.532 1.00 88.44 101 LEU A N 1
ATOM 801 C CA . LEU A 1 101 ? -16.075 8.626 3.360 1.00 88.44 101 LEU A CA 1
ATOM 802 C C . LEU A 1 101 ? -16.459 7.159 3.270 1.00 88.44 101 LEU A C 1
ATOM 804 O O . LEU A 1 101 ? -16.333 6.550 2.208 1.00 88.44 101 LEU A O 1
ATOM 808 N N . TYR A 1 102 ? -17.009 6.632 4.358 1.00 81.69 102 TYR A N 1
ATOM 809 C CA . TYR A 1 102 ? -17.546 5.275 4.389 1.00 81.69 102 TYR A CA 1
ATOM 810 C C . TYR A 1 102 ? -18.540 5.008 3.246 1.00 81.69 102 TYR A C 1
ATOM 812 O O . TYR A 1 102 ? -18.508 3.962 2.607 1.00 81.69 102 TYR A O 1
ATOM 820 N N . GLU A 1 103 ? -19.375 5.994 2.909 1.00 80.50 103 GLU A N 1
ATOM 821 C CA . GLU A 1 103 ? -20.354 5.898 1.816 1.00 80.50 103 GLU A CA 1
ATOM 822 C C . GLU A 1 103 ? -19.719 5.921 0.406 1.00 80.50 103 GLU A C 1
ATOM 824 O O . GLU A 1 103 ? -20.422 6.031 -0.597 1.00 80.50 103 GLU A O 1
ATOM 829 N N . GLY A 1 104 ? -18.388 5.828 0.307 1.00 81.62 104 GLY A N 1
ATOM 830 C CA . GLY A 1 104 ? -17.635 5.748 -0.947 1.00 81.62 104 GLY A CA 1
ATOM 831 C C . GLY A 1 104 ? -17.245 7.100 -1.549 1.00 81.62 104 GLY A C 1
ATOM 832 O O . GLY A 1 104 ? -16.670 7.146 -2.636 1.00 81.62 104 GLY A O 1
ATOM 833 N N . GLY A 1 105 ? -17.541 8.213 -0.871 1.00 87.81 105 GLY A N 1
ATOM 834 C CA . GLY A 1 105 ? -17.111 9.542 -1.307 1.00 87.81 105 GLY A CA 1
ATOM 835 C C . GLY A 1 105 ? -15.598 9.707 -1.166 1.00 87.81 105 GLY A C 1
ATOM 836 O O . GLY A 1 105 ? -15.071 9.534 -0.079 1.00 87.81 105 GLY A O 1
ATOM 837 N N . GLN A 1 106 ? -14.895 10.066 -2.236 1.00 92.25 106 GLN A N 1
ATOM 838 C CA . GLN A 1 106 ? -13.448 10.319 -2.220 1.00 92.25 106 GLN A CA 1
ATOM 839 C C . GLN A 1 106 ? -13.082 11.360 -3.293 1.00 92.25 106 GLN A C 1
ATOM 841 O O . GLN A 1 106 ? -13.862 11.557 -4.236 1.00 92.25 106 GLN A O 1
ATOM 846 N N . PRO A 1 107 ? -11.918 12.029 -3.208 1.00 91.12 107 PRO A N 1
ATOM 847 C CA . PRO A 1 107 ? -11.536 13.015 -4.198 1.00 91.12 107 PRO A CA 1
ATOM 848 C C . PRO A 1 107 ? -11.289 12.366 -5.564 1.00 91.12 107 PRO A C 1
ATOM 850 O O . PRO A 1 107 ? -10.627 11.337 -5.700 1.00 91.12 107 PRO A O 1
ATOM 853 N N . ASN A 1 108 ? -11.837 12.991 -6.606 1.00 90.38 108 ASN A N 1
ATOM 854 C CA . ASN A 1 108 ? -11.799 12.445 -7.958 1.00 90.38 108 ASN A CA 1
ATOM 855 C C . ASN A 1 108 ? -10.359 12.324 -8.485 1.00 90.38 108 ASN A C 1
ATOM 857 O O . ASN A 1 108 ? -9.613 13.301 -8.487 1.00 90.38 108 ASN A O 1
ATOM 861 N N . HIS A 1 109 ? -10.019 11.150 -9.022 1.00 92.31 109 HIS A N 1
ATOM 862 C CA . HIS A 1 109 ? -8.696 10.789 -9.542 1.00 92.31 109 HIS A CA 1
ATOM 863 C C . HIS A 1 109 ? -7.561 10.747 -8.515 1.00 92.31 109 HIS A C 1
ATOM 865 O O . HIS A 1 109 ? -6.401 10.765 -8.918 1.00 92.31 109 HIS A O 1
ATOM 871 N N . PHE A 1 110 ? -7.878 10.680 -7.227 1.00 94.25 110 PHE A N 1
ATOM 872 C CA . PHE A 1 110 ? -6.884 10.461 -6.190 1.00 94.25 110 PHE A CA 1
ATOM 873 C C . PHE A 1 110 ? -7.051 9.087 -5.573 1.00 94.25 110 PHE A C 1
ATOM 875 O O . PHE A 1 110 ? -8.165 8.572 -5.469 1.00 94.25 110 PHE A O 1
ATOM 882 N N . SER A 1 111 ? -5.938 8.518 -5.137 1.00 95.06 111 SER A N 1
ATOM 883 C CA . SER A 1 111 ? -5.926 7.290 -4.356 1.00 95.06 111 SER A CA 1
ATOM 884 C C . SER A 1 111 ? -4.827 7.336 -3.307 1.00 95.06 111 SER A C 1
ATOM 886 O O . SER A 1 111 ? -3.804 8.004 -3.472 1.00 95.06 111 SER A O 1
ATOM 888 N N . LEU A 1 112 ? -5.048 6.584 -2.238 1.00 96.88 112 LEU A N 1
ATOM 889 C CA . LEU A 1 112 ? -4.068 6.309 -1.204 1.00 96.88 112 LEU A CA 1
ATOM 890 C C . LEU A 1 112 ? -3.804 4.806 -1.201 1.00 96.88 112 LEU A C 1
ATOM 892 O O . LEU A 1 112 ? -4.710 4.018 -0.949 1.00 96.88 112 LEU A O 1
ATOM 896 N N . GLU A 1 113 ? -2.566 4.409 -1.471 1.00 96.94 113 GLU A N 1
ATOM 897 C CA . GLU A 1 113 ? -2.123 3.029 -1.287 1.00 96.94 113 GLU A CA 1
ATOM 898 C C . GLU A 1 113 ? -1.245 2.942 -0.044 1.00 96.94 113 GLU A C 1
ATOM 900 O O . GLU A 1 113 ? -0.317 3.737 0.128 1.00 96.94 113 GLU A O 1
ATOM 905 N N . THR A 1 114 ? -1.492 1.950 0.811 1.00 97.75 114 THR A N 1
ATOM 906 C CA . THR A 1 114 ? -0.656 1.715 1.991 1.00 97.75 114 THR A CA 1
ATOM 907 C C . THR A 1 114 ? -0.175 0.276 2.080 1.00 97.75 114 THR A C 1
ATOM 909 O O . THR A 1 114 ? -0.774 -0.645 1.523 1.00 97.75 114 THR A O 1
ATOM 912 N N . VAL A 1 115 ? 0.942 0.077 2.778 1.00 97.69 115 VAL A N 1
ATOM 913 C CA . VAL A 1 115 ? 1.366 -1.251 3.228 1.00 97.69 115 VAL A CA 1
ATOM 914 C C . VAL A 1 115 ? 2.136 -1.146 4.534 1.00 97.69 115 VAL A C 1
ATOM 916 O O . VAL A 1 115 ? 3.005 -0.285 4.695 1.00 97.69 115 VAL A O 1
ATOM 919 N N . TRP A 1 116 ? 1.858 -2.068 5.449 1.00 98.06 116 TRP A N 1
ATOM 920 C CA . TRP A 1 116 ? 2.589 -2.218 6.701 1.00 98.06 116 TRP A CA 1
ATOM 921 C C . TRP A 1 116 ? 3.719 -3.239 6.588 1.00 98.06 116 TRP A C 1
ATOM 923 O O . TRP A 1 116 ? 3.617 -4.254 5.891 1.00 98.06 116 TRP A O 1
ATOM 933 N N . SER A 1 117 ? 4.797 -2.995 7.328 1.00 97.12 117 SER A N 1
ATOM 934 C CA . SER A 1 117 ? 5.773 -4.025 7.655 1.00 97.12 117 SER A CA 1
ATOM 935 C C . SER A 1 117 ? 5.132 -5.083 8.555 1.00 97.12 117 SER A C 1
ATOM 937 O O . SER A 1 117 ? 4.230 -4.794 9.335 1.00 97.12 117 SER A O 1
ATOM 939 N N . GLU A 1 118 ? 5.627 -6.320 8.494 1.00 94.88 118 GLU A N 1
ATOM 940 C CA . GLU A 1 118 ? 5.032 -7.459 9.220 1.00 94.88 118 GLU A CA 1
ATOM 941 C C . GLU A 1 118 ? 4.984 -7.281 10.742 1.00 94.88 118 GLU A C 1
ATOM 943 O O . GLU A 1 118 ? 4.152 -7.876 11.412 1.00 94.88 118 GLU A O 1
ATOM 948 N N . ASN A 1 119 ? 5.875 -6.459 11.292 1.00 96.00 119 ASN A N 1
ATOM 949 C CA . ASN A 1 119 ? 5.939 -6.155 12.718 1.00 96.00 119 ASN A CA 1
ATOM 950 C C . ASN A 1 119 ? 5.131 -4.908 13.122 1.00 96.00 119 ASN A C 1
ATOM 952 O O . ASN A 1 119 ? 5.346 -4.411 14.225 1.00 96.00 119 ASN A O 1
ATOM 956 N N . SER A 1 120 ? 4.307 -4.354 12.226 1.00 97.31 120 SER A N 1
ATOM 957 C CA . SER A 1 120 ? 3.488 -3.149 12.445 1.00 97.31 120 SER A CA 1
ATOM 958 C C . SER A 1 120 ? 4.250 -1.868 12.805 1.00 97.31 120 SER A C 1
ATOM 960 O O . SER A 1 120 ? 3.653 -0.888 13.239 1.00 97.31 120 SER A O 1
ATOM 962 N N . ARG A 1 121 ? 5.579 -1.832 12.643 1.00 96.62 121 ARG A N 1
ATOM 963 C CA . ARG A 1 121 ? 6.393 -0.669 13.051 1.00 96.62 121 ARG A CA 1
ATOM 964 C C . ARG A 1 121 ? 6.563 0.378 11.968 1.00 96.62 121 ARG A C 1
ATOM 966 O O . ARG A 1 121 ? 6.906 1.520 12.273 1.00 96.62 121 ARG A O 1
ATOM 973 N N . THR A 1 122 ? 6.399 -0.011 10.713 1.00 97.69 122 THR A N 1
ATOM 974 C CA . THR A 1 122 ? 6.675 0.850 9.573 1.00 97.69 122 THR A CA 1
ATOM 975 C C . THR A 1 122 ? 5.561 0.724 8.553 1.00 97.69 122 THR A C 1
ATOM 977 O O . THR A 1 122 ? 5.111 -0.380 8.262 1.00 97.69 122 THR A O 1
ATOM 980 N N . MET A 1 123 ? 5.148 1.848 7.983 1.00 98.12 123 MET A N 1
ATOM 981 C CA . MET A 1 123 ? 4.179 1.897 6.897 1.00 98.12 123 MET A CA 1
ATOM 982 C C . MET A 1 123 ? 4.756 2.680 5.725 1.00 98.12 123 MET A C 1
ATOM 984 O O . MET A 1 123 ? 5.477 3.663 5.913 1.00 98.12 123 MET A O 1
ATOM 988 N N . LEU A 1 124 ? 4.431 2.245 4.514 1.00 98.25 124 LEU A N 1
ATOM 989 C CA . LEU A 1 124 ? 4.534 3.075 3.322 1.00 98.25 124 LEU A CA 1
ATOM 990 C C . LEU A 1 124 ? 3.146 3.583 2.969 1.00 98.25 124 LEU A C 1
ATOM 992 O O . LEU A 1 124 ? 2.207 2.792 2.954 1.00 98.25 124 LEU A O 1
ATOM 996 N N . ALA A 1 125 ? 3.044 4.872 2.669 1.00 98.25 125 ALA A N 1
ATOM 997 C CA . ALA A 1 125 ? 1.842 5.495 2.133 1.00 98.25 125 ALA A CA 1
ATOM 998 C C . ALA A 1 125 ? 2.196 6.190 0.815 1.00 98.25 125 ALA A C 1
ATOM 1000 O O . ALA A 1 125 ? 3.100 7.029 0.786 1.00 98.25 125 ALA A O 1
ATOM 1001 N N . ILE A 1 126 ? 1.511 5.824 -0.264 1.00 98.06 126 ILE A N 1
ATOM 1002 C CA . ILE A 1 126 ? 1.662 6.398 -1.602 1.00 98.06 126 ILE A CA 1
ATOM 1003 C C . ILE A 1 126 ? 0.387 7.171 -1.918 1.00 98.06 126 ILE A C 1
ATOM 1005 O O . ILE A 1 126 ? -0.704 6.604 -1.933 1.00 98.06 126 ILE A O 1
ATOM 1009 N N . TYR A 1 127 ? 0.549 8.465 -2.161 1.00 97.31 127 TYR A N 1
ATOM 1010 C CA . TYR A 1 127 ? -0.506 9.365 -2.592 1.00 97.31 127 TYR A CA 1
ATOM 1011 C C . TYR A 1 127 ? -0.391 9.531 -4.093 1.00 97.31 127 TYR A C 1
ATOM 1013 O O . TYR A 1 127 ? 0.570 10.128 -4.581 1.00 97.31 127 TYR A O 1
ATOM 1021 N N . ASP A 1 128 ? -1.377 9.018 -4.806 1.00 95.38 128 ASP A N 1
ATOM 1022 C CA . ASP A 1 128 ? -1.438 9.109 -6.252 1.00 95.38 128 ASP A CA 1
ATOM 1023 C C . ASP A 1 128 ? -2.529 10.076 -6.682 1.00 95.38 128 ASP A C 1
ATOM 1025 O O . ASP A 1 128 ? -3.597 10.176 -6.071 1.00 95.38 128 ASP A O 1
ATOM 1029 N N . SER A 1 129 ? -2.253 10.756 -7.783 1.00 94.25 129 SER A N 1
ATOM 1030 C CA . SER A 1 129 ? -3.233 11.484 -8.562 1.00 94.25 129 SER A CA 1
ATOM 1031 C C . SER A 1 129 ? -3.496 10.783 -9.889 1.00 94.25 129 SER A C 1
ATOM 1033 O O . SER A 1 129 ? -3.049 9.664 -10.151 1.00 94.25 129 SER A O 1
ATOM 1035 N N . ARG A 1 130 ? -4.211 11.472 -10.783 1.00 93.31 130 ARG A N 1
ATOM 1036 C CA . ARG A 1 130 ? -4.634 10.926 -12.071 1.00 93.31 130 ARG A CA 1
ATOM 1037 C C . ARG A 1 130 ? -3.485 10.366 -12.908 1.00 93.31 130 ARG A C 1
ATOM 1039 O O . ARG A 1 130 ? -3.702 9.423 -13.665 1.00 93.31 130 ARG A O 1
ATOM 1046 N N . TRP A 1 131 ? -2.315 10.998 -12.847 1.00 93.38 131 TRP A N 1
ATOM 1047 C CA . TRP A 1 131 ? -1.214 10.723 -13.773 1.00 93.38 131 TRP A CA 1
ATOM 1048 C C . TRP A 1 131 ? 0.124 10.472 -13.084 1.00 93.38 131 TRP A C 1
ATOM 1050 O O . TRP A 1 131 ? 1.028 9.937 -13.721 1.00 93.38 131 TRP A O 1
ATOM 1060 N N . SER A 1 132 ? 0.272 10.858 -11.821 1.00 95.69 132 SER A N 1
ATOM 1061 C CA . SER A 1 132 ? 1.546 10.803 -11.115 1.00 95.69 132 SER A CA 1
ATOM 1062 C C . SER A 1 132 ? 1.358 10.495 -9.643 1.00 95.69 132 SER A C 1
ATOM 1064 O O . SER A 1 132 ? 0.276 10.659 -9.087 1.00 95.69 132 SER A O 1
ATOM 1066 N N . THR A 1 133 ? 2.446 10.083 -9.010 1.00 96.62 133 THR A N 1
ATOM 1067 C CA . THR A 1 133 ? 2.534 10.091 -7.554 1.00 96.62 133 THR A CA 1
ATOM 1068 C C . THR A 1 133 ? 2.812 11.508 -7.078 1.00 96.62 133 THR A C 1
ATOM 1070 O O . THR A 1 133 ? 3.700 12.167 -7.610 1.00 96.62 133 THR A O 1
ATOM 1073 N N . GLU A 1 134 ? 2.039 11.963 -6.098 1.00 94.62 134 GLU A N 1
ATOM 1074 C CA . GLU A 1 134 ? 2.161 13.289 -5.481 1.00 94.62 134 GLU A CA 1
ATOM 1075 C C . GLU A 1 134 ? 3.053 13.254 -4.240 1.00 94.62 134 GLU A C 1
ATOM 1077 O O . GLU A 1 134 ? 3.729 14.228 -3.926 1.00 94.62 134 GLU A O 1
ATOM 1082 N N . ALA A 1 135 ? 3.031 12.141 -3.500 1.00 96.12 135 ALA A N 1
ATOM 1083 C CA . ALA A 1 135 ? 3.893 11.948 -2.346 1.00 96.12 135 ALA A CA 1
ATOM 1084 C C . ALA A 1 135 ? 4.057 10.4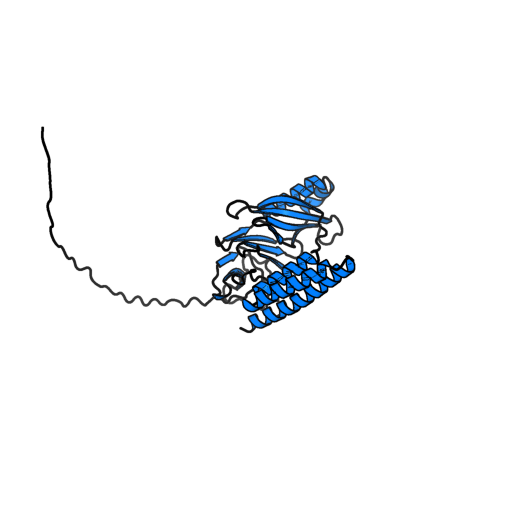65 -2.007 1.00 96.12 135 ALA A C 1
ATOM 1086 O O . ALA A 1 135 ? 3.133 9.662 -2.134 1.00 96.12 135 ALA A O 1
ATOM 1087 N N . VAL A 1 136 ? 5.230 10.113 -1.480 1.00 97.56 136 VAL A N 1
ATOM 1088 C CA . VAL A 1 136 ? 5.481 8.806 -0.862 1.00 97.56 136 VAL A CA 1
ATOM 1089 C C . VAL A 1 136 ? 6.062 9.027 0.520 1.00 97.56 136 VAL A C 1
ATOM 1091 O O . VAL A 1 136 ? 7.145 9.603 0.645 1.00 97.56 136 VAL A O 1
ATOM 1094 N N . PHE A 1 137 ? 5.383 8.536 1.551 1.00 97.94 137 PHE A N 1
ATOM 1095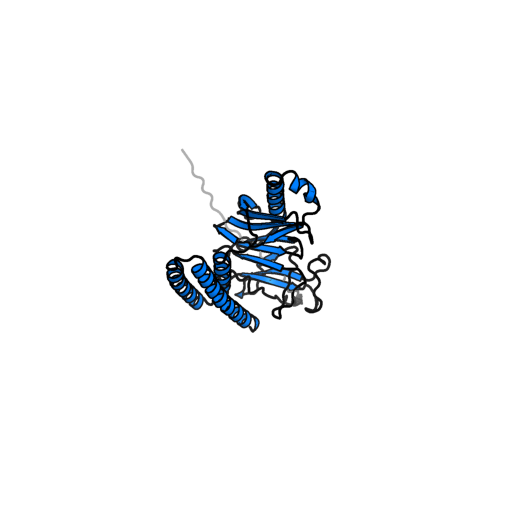 C CA . PHE A 1 137 ? 5.851 8.616 2.929 1.00 97.94 137 PHE A CA 1
ATOM 1096 C C . PHE A 1 137 ? 6.311 7.261 3.438 1.00 97.94 137 PHE A C 1
ATOM 1098 O O . PHE A 1 137 ? 5.608 6.260 3.318 1.00 97.94 137 PHE A O 1
ATOM 1105 N N . LEU A 1 138 ? 7.476 7.270 4.079 1.00 98.00 138 LEU A N 1
ATOM 1106 C CA . LEU A 1 138 ? 7.905 6.230 4.996 1.00 98.00 138 LEU A CA 1
ATOM 1107 C C . LEU A 1 138 ? 7.570 6.675 6.419 1.00 98.00 138 LEU A C 1
ATOM 1109 O O . LEU A 1 138 ? 8.050 7.712 6.883 1.00 98.00 138 LEU A O 1
ATOM 1113 N N . ILE A 1 139 ? 6.735 5.902 7.099 1.00 97.94 139 ILE A N 1
ATOM 1114 C CA . ILE A 1 139 ? 6.190 6.240 8.412 1.00 97.94 139 ILE A CA 1
ATOM 1115 C C . ILE A 1 139 ? 6.711 5.231 9.423 1.00 97.94 139 ILE A C 1
ATOM 1117 O O . ILE A 1 139 ? 6.635 4.029 9.191 1.00 97.94 139 ILE A O 1
ATOM 1121 N N . ASP A 1 140 ? 7.235 5.720 10.541 1.00 97.19 140 ASP A N 1
ATOM 1122 C CA . ASP A 1 140 ? 7.750 4.909 11.643 1.00 97.19 140 ASP A CA 1
ATOM 1123 C C . ASP A 1 140 ? 6.971 5.262 12.910 1.00 97.19 140 ASP A C 1
ATOM 1125 O O . ASP A 1 140 ? 7.051 6.388 13.404 1.00 97.19 140 ASP A O 1
ATOM 1129 N N . VAL A 1 141 ? 6.193 4.306 13.419 1.00 97.25 141 VAL A N 1
ATOM 1130 C CA . VAL A 1 141 ? 5.378 4.505 14.629 1.00 97.25 141 VAL A CA 1
ATOM 1131 C C . VAL A 1 141 ? 6.174 4.259 15.912 1.00 97.25 141 VAL A C 1
ATOM 1133 O O . VAL A 1 141 ? 5.786 4.740 16.972 1.00 97.25 141 VAL A O 1
ATOM 1136 N N . SER A 1 142 ? 7.310 3.551 15.830 1.00 94.38 142 SER A N 1
ATOM 1137 C CA . SER A 1 142 ? 8.213 3.343 16.974 1.00 94.38 142 SER A CA 1
ATOM 1138 C C . SER A 1 142 ? 9.057 4.584 17.265 1.00 94.38 142 SER A C 1
ATOM 1140 O O . SER A 1 142 ? 9.388 4.856 18.418 1.00 94.38 142 SER A O 1
ATOM 1142 N N . ALA A 1 143 ? 9.384 5.350 16.227 1.00 95.12 143 ALA A N 1
ATOM 1143 C CA . ALA A 1 143 ? 9.960 6.684 16.325 1.00 95.12 143 ALA A CA 1
ATOM 1144 C C . ALA A 1 143 ? 9.024 7.680 15.619 1.00 95.12 143 ALA A C 1
ATOM 1146 O O . ALA A 1 143 ? 9.343 8.059 14.494 1.00 95.12 143 ALA A O 1
ATOM 1147 N N . PRO A 1 144 ? 7.897 8.081 16.254 1.00 95.88 144 PRO A N 1
ATOM 1148 C CA . PRO A 1 144 ? 6.750 8.747 15.628 1.00 95.88 144 PRO A CA 1
ATOM 1149 C C . PRO A 1 144 ? 7.110 9.847 14.623 1.00 95.88 144 PRO A C 1
ATOM 1151 O O . PRO A 1 144 ? 7.302 11.011 14.981 1.00 95.88 144 PRO A O 1
ATOM 1154 N N . ARG A 1 145 ? 7.215 9.472 13.344 1.00 96.44 145 ARG A N 1
ATOM 1155 C CA . ARG A 1 145 ? 7.590 10.376 12.249 1.00 96.44 145 ARG A CA 1
ATOM 1156 C C . ARG A 1 145 ? 7.080 9.874 10.906 1.00 96.44 145 ARG A C 1
ATOM 1158 O O . ARG A 1 145 ? 6.929 8.671 10.697 1.00 96.44 145 ARG A O 1
ATOM 1165 N N . ALA A 1 146 ? 6.924 10.808 9.977 1.00 97.19 146 ALA A N 1
ATOM 1166 C CA . ALA A 1 146 ? 6.712 10.549 8.561 1.00 97.19 146 ALA A CA 1
ATOM 1167 C C . ALA A 1 146 ? 7.811 11.260 7.763 1.00 97.19 146 ALA A C 1
ATOM 1169 O O . ALA A 1 146 ? 8.080 12.441 7.988 1.00 97.19 146 ALA A O 1
ATOM 1170 N N . VAL A 1 147 ? 8.456 10.545 6.845 1.00 96.50 147 VAL A N 1
ATOM 1171 C CA . VAL A 1 147 ? 9.523 11.078 5.992 1.00 96.50 147 VAL A CA 1
ATOM 1172 C C . VAL A 1 147 ? 9.112 10.914 4.538 1.00 96.50 147 VAL A C 1
ATOM 1174 O O . VAL A 1 147 ? 8.828 9.798 4.107 1.00 96.50 147 VAL A O 1
ATOM 1177 N N . SER A 1 148 ? 9.098 12.011 3.778 1.00 96.69 148 SER A N 1
ATOM 1178 C CA . SER A 1 148 ? 8.902 11.924 2.330 1.00 96.69 148 SER A CA 1
ATOM 1179 C C . SER A 1 148 ? 10.130 11.286 1.677 1.00 96.69 148 SER A C 1
ATOM 1181 O O . SER A 1 148 ? 11.260 11.751 1.845 1.00 96.69 148 SER A O 1
ATOM 1183 N N . ILE A 1 149 ? 9.897 10.205 0.937 1.00 97.31 149 ILE A N 1
ATOM 1184 C CA . ILE A 1 149 ? 10.909 9.441 0.198 1.00 97.31 149 ILE A CA 1
ATOM 1185 C C . ILE A 1 149 ? 10.649 9.451 -1.316 1.00 97.31 149 ILE A C 1
ATOM 1187 O O . ILE A 1 149 ? 11.295 8.723 -2.064 1.00 97.31 149 ILE A O 1
ATOM 1191 N N . GLU A 1 150 ? 9.740 10.297 -1.790 1.00 96.81 150 GLU A N 1
ATOM 1192 C CA . GLU A 1 150 ? 9.417 10.447 -3.212 1.00 96.81 150 GLU A CA 1
ATOM 1193 C C . GLU A 1 150 ? 10.661 10.806 -4.049 1.00 96.81 150 GLU A C 1
ATOM 1195 O O . GLU A 1 150 ? 11.011 10.113 -5.007 1.00 96.81 150 GLU A O 1
ATOM 1200 N N . ASN A 1 151 ? 11.400 11.846 -3.649 1.00 97.12 151 ASN A N 1
ATOM 1201 C CA . ASN A 1 151 ? 12.592 12.312 -4.363 1.00 97.12 151 ASN A CA 1
ATOM 1202 C C . ASN A 1 151 ? 13.649 11.212 -4.613 1.00 97.12 151 ASN A C 1
ATOM 1204 O O . ASN A 1 151 ? 14.084 11.056 -5.761 1.00 97.12 151 ASN A O 1
ATOM 1208 N N . PRO A 1 152 ? 14.091 10.424 -3.607 1.00 97.69 152 PRO A N 1
ATOM 1209 C CA . PRO A 1 152 ? 15.035 9.334 -3.856 1.00 97.69 152 PRO A CA 1
ATOM 1210 C C . PRO A 1 152 ? 14.462 8.208 -4.736 1.00 97.69 152 PRO A C 1
ATOM 1212 O O . PRO A 1 152 ? 15.230 7.591 -5.487 1.00 97.69 152 PRO A O 1
ATOM 1215 N N . LEU A 1 153 ? 13.145 7.968 -4.709 1.00 98.38 153 LEU A N 1
ATOM 1216 C CA . LEU A 1 153 ? 12.462 7.038 -5.617 1.00 98.38 153 LEU A CA 1
ATOM 1217 C C . LEU A 1 153 ? 12.528 7.535 -7.073 1.00 98.38 153 LEU A C 1
ATOM 1219 O O . LEU A 1 153 ? 13.067 6.826 -7.932 1.00 98.38 153 LEU A O 1
ATOM 1223 N N . HIS A 1 154 ? 12.103 8.776 -7.348 1.00 98.38 154 HIS A N 1
ATOM 1224 C CA . HIS A 1 154 ? 12.198 9.384 -8.685 1.00 98.38 154 HIS A CA 1
ATOM 1225 C C . HIS A 1 154 ? 13.635 9.410 -9.206 1.00 98.38 154 HIS A C 1
ATOM 1227 O O . HIS A 1 154 ? 13.884 9.057 -10.361 1.00 98.38 154 HIS A O 1
ATOM 1233 N N . ALA A 1 155 ? 14.593 9.819 -8.370 1.00 98.38 155 ALA A N 1
ATOM 1234 C CA . ALA A 1 155 ? 15.995 9.903 -8.765 1.00 98.38 155 ALA A CA 1
ATOM 1235 C C . ALA A 1 155 ? 16.559 8.530 -9.162 1.00 98.38 155 ALA A C 1
ATOM 1237 O O . ALA A 1 155 ? 17.293 8.424 -10.150 1.00 98.38 155 ALA A O 1
ATOM 1238 N N . SER A 1 156 ? 16.196 7.477 -8.424 1.00 98.50 156 SER A N 1
ATOM 1239 C CA . SER A 1 156 ? 16.597 6.100 -8.725 1.00 98.50 156 SER A CA 1
ATOM 1240 C C . SER A 1 156 ? 15.968 5.610 -10.028 1.00 98.50 156 SER A C 1
ATOM 1242 O O . SER A 1 156 ? 16.682 5.114 -10.900 1.00 98.50 156 SER A O 1
ATOM 1244 N N . PHE A 1 157 ? 14.663 5.819 -10.212 1.00 98.44 157 PHE A N 1
ATOM 1245 C CA . PHE A 1 157 ? 13.949 5.377 -11.409 1.00 98.44 157 PHE A CA 1
ATOM 1246 C C . PHE A 1 157 ? 14.450 6.079 -12.678 1.00 98.44 157 PHE A C 1
ATOM 1248 O O . PHE A 1 157 ? 14.860 5.416 -13.630 1.00 98.44 157 PHE A O 1
ATOM 1255 N N . ARG A 1 158 ? 14.554 7.415 -12.664 1.00 98.31 158 ARG A N 1
ATOM 1256 C CA . ARG A 1 158 ? 15.097 8.203 -13.787 1.00 98.31 158 ARG A CA 1
ATOM 1257 C C . ARG A 1 158 ? 16.528 7.796 -14.145 1.00 98.31 158 ARG A C 1
ATOM 1259 O O . ARG A 1 158 ? 16.888 7.785 -15.323 1.00 98.31 158 ARG A O 1
ATOM 1266 N N . ARG A 1 159 ? 17.357 7.451 -13.150 1.00 98.38 159 ARG A N 1
ATOM 1267 C CA . ARG A 1 159 ? 18.716 6.937 -13.383 1.00 98.38 159 ARG A CA 1
ATOM 1268 C C . ARG A 1 159 ? 18.682 5.607 -14.132 1.00 98.38 159 ARG A C 1
ATOM 1270 O O . ARG A 1 159 ? 19.449 5.452 -15.081 1.00 98.38 159 ARG A O 1
ATOM 1277 N N . ILE A 1 160 ? 17.802 4.684 -13.738 1.00 98.31 160 ILE A N 1
ATOM 1278 C CA . ILE A 1 160 ? 17.647 3.396 -14.424 1.00 98.31 160 ILE A CA 1
ATOM 1279 C C . ILE A 1 160 ? 17.136 3.607 -15.850 1.00 98.31 160 ILE A C 1
ATOM 1281 O O . ILE A 1 160 ? 17.720 3.047 -16.772 1.00 98.31 160 ILE A O 1
ATOM 1285 N N . LEU A 1 161 ? 16.118 4.448 -16.062 1.00 98.00 161 LEU A N 1
ATOM 1286 C CA . LEU A 1 161 ? 15.599 4.732 -17.407 1.00 98.00 161 LEU A CA 1
ATOM 1287 C C . LEU A 1 161 ? 16.675 5.330 -18.315 1.00 98.00 161 LEU A C 1
ATOM 1289 O O . LEU A 1 161 ? 16.856 4.877 -19.440 1.00 98.00 161 LEU A O 1
ATOM 1293 N N . LYS A 1 162 ? 17.471 6.280 -17.811 1.00 97.94 162 LYS A N 1
ATOM 1294 C CA . LYS A 1 162 ? 18.609 6.824 -18.564 1.00 97.94 162 LYS A CA 1
ATOM 1295 C C . LYS A 1 162 ? 19.631 5.745 -18.933 1.00 97.94 162 LYS A C 1
ATOM 1297 O O . LYS A 1 162 ? 20.162 5.776 -20.038 1.00 97.94 162 LYS A O 1
ATOM 1302 N N . PHE A 1 163 ? 19.924 4.828 -18.011 1.00 97.81 163 PHE A N 1
ATOM 1303 C CA . PHE A 1 163 ? 20.900 3.759 -18.219 1.00 97.81 163 PHE A CA 1
ATOM 1304 C C . PHE A 1 163 ? 20.398 2.671 -19.181 1.00 97.81 163 PHE A C 1
ATOM 1306 O O . PHE A 1 163 ? 21.167 2.197 -20.008 1.00 97.81 163 PHE A O 1
ATOM 1313 N N . THR A 1 164 ? 19.123 2.290 -19.084 1.00 97.06 164 THR A N 1
ATOM 1314 C CA . THR A 1 164 ? 18.543 1.142 -19.804 1.00 97.06 164 THR A CA 1
ATOM 1315 C C . THR A 1 164 ? 17.869 1.521 -21.123 1.00 97.06 164 THR A C 1
ATOM 1317 O O . THR A 1 164 ? 17.998 0.778 -22.086 1.00 97.06 164 THR A O 1
ATOM 1320 N N . GLN A 1 165 ? 17.202 2.679 -21.190 1.00 96.44 165 GLN A N 1
ATOM 1321 C CA . GLN A 1 165 ? 16.422 3.133 -22.355 1.00 96.44 165 GLN A CA 1
ATOM 1322 C C . GLN A 1 165 ? 17.145 4.215 -23.178 1.00 96.44 165 GLN A C 1
ATOM 1324 O O . GLN A 1 165 ? 16.722 4.571 -24.277 1.00 96.44 165 GLN A O 1
ATOM 1329 N N . GLY A 1 166 ? 18.244 4.775 -22.656 1.00 94.88 166 GLY A N 1
ATOM 1330 C CA . GLY A 1 166 ? 19.156 5.649 -23.396 1.00 94.88 166 GLY A CA 1
ATOM 1331 C C . GLY A 1 166 ? 18.479 6.838 -24.092 1.00 94.88 166 GLY A C 1
ATOM 1332 O O . GLY A 1 166 ? 17.988 7.774 -23.446 1.00 94.88 166 GLY A O 1
ATOM 1333 N N . SER A 1 167 ? 18.513 6.835 -25.427 1.00 96.00 167 SER A N 1
ATOM 1334 C CA . SER A 1 167 ? 17.977 7.910 -26.269 1.00 96.00 167 SER A CA 1
ATOM 1335 C C . SER A 1 167 ? 16.453 8.006 -26.218 1.00 96.00 167 SER A C 1
ATOM 1337 O O . SER A 1 167 ? 15.932 9.120 -26.281 1.00 96.00 167 SER A O 1
ATOM 1339 N N . GLU A 1 168 ? 15.746 6.887 -26.051 1.00 95.62 168 GLU A N 1
ATOM 1340 C CA . GLU A 1 168 ? 14.285 6.870 -25.993 1.00 95.62 168 GLU A CA 1
ATOM 1341 C C . GLU A 1 168 ? 13.785 7.624 -24.760 1.00 95.62 168 GLU A C 1
ATOM 1343 O O . GLU A 1 168 ? 13.033 8.588 -24.887 1.00 95.62 168 GLU A O 1
ATOM 1348 N N . TYR A 1 169 ? 14.308 7.297 -23.575 1.00 96.38 169 TYR A N 1
ATOM 1349 C CA . TYR A 1 169 ? 14.034 8.081 -22.368 1.00 96.38 169 TYR A CA 1
ATOM 1350 C C . TYR A 1 169 ? 14.440 9.551 -22.546 1.00 96.38 169 TYR A C 1
ATOM 1352 O O . TYR A 1 169 ? 13.677 10.452 -22.207 1.00 96.38 169 TYR A O 1
ATOM 1360 N N . THR A 1 170 ? 15.624 9.819 -23.110 1.00 96.44 170 THR A N 1
ATOM 1361 C CA . THR A 1 170 ? 16.125 11.197 -23.268 1.00 96.44 170 THR A CA 1
ATOM 1362 C C . THR A 1 170 ? 15.208 12.059 -24.140 1.00 96.44 170 THR A C 1
ATOM 1364 O O . THR A 1 170 ? 15.068 13.248 -23.859 1.00 96.44 170 THR A O 1
ATOM 1367 N N . LYS A 1 171 ? 14.557 11.471 -25.150 1.00 96.81 171 LYS A N 1
ATOM 1368 C CA . LYS A 1 171 ? 13.589 12.149 -26.025 1.00 96.81 171 LYS A CA 1
ATOM 1369 C C . LYS A 1 171 ? 12.337 12.619 -25.274 1.00 96.81 171 LYS A C 1
ATOM 1371 O O . LYS A 1 171 ? 11.783 13.655 -25.628 1.00 96.81 171 LYS A O 1
ATOM 1376 N N . TYR A 1 172 ? 11.898 11.874 -24.259 1.00 97.00 172 TYR A N 1
ATOM 1377 C CA . TYR A 1 172 ? 10.599 12.082 -23.608 1.00 97.00 172 TYR A CA 1
ATOM 1378 C C . TYR A 1 172 ? 10.670 12.519 -22.140 1.00 97.00 172 TYR A C 1
ATOM 1380 O O . TYR A 1 172 ? 9.644 12.911 -21.596 1.00 97.00 172 TYR A O 1
ATOM 1388 N N . LYS A 1 173 ? 11.848 12.497 -21.501 1.00 96.19 173 LYS A N 1
ATOM 1389 C CA . LYS A 1 173 ? 12.068 12.693 -20.048 1.00 96.19 173 LYS A CA 1
ATOM 1390 C C . LYS A 1 173 ? 11.358 13.888 -19.389 1.00 96.19 173 LYS A C 1
ATOM 1392 O O . LYS A 1 173 ? 11.112 13.835 -18.184 1.00 96.19 173 LYS A O 1
ATOM 1397 N N . ASP A 1 174 ? 11.080 14.947 -20.150 1.00 96.62 174 ASP A N 1
ATOM 1398 C CA . ASP A 1 174 ? 10.469 16.192 -19.664 1.00 96.62 174 ASP A CA 1
ATOM 1399 C C . ASP A 1 174 ? 8.928 16.165 -19.768 1.00 96.62 174 ASP A C 1
ATOM 1401 O O . ASP A 1 174 ? 8.260 17.018 -19.199 1.00 96.62 174 ASP A O 1
ATOM 1405 N N . ASN A 1 175 ? 8.365 15.159 -20.449 1.00 96.69 175 ASN A N 1
ATOM 1406 C CA . ASN A 1 175 ? 6.923 14.945 -20.634 1.00 96.69 175 ASN A CA 1
ATOM 1407 C C . ASN A 1 175 ? 6.390 13.704 -19.893 1.00 96.69 175 ASN A C 1
ATOM 1409 O O . ASN A 1 175 ? 5.193 13.429 -19.955 1.00 96.69 175 ASN A O 1
ATOM 1413 N N . LEU A 1 176 ? 7.264 12.923 -19.247 1.00 97.12 176 LEU A N 1
ATOM 1414 C CA . LEU A 1 176 ? 6.870 11.709 -18.530 1.00 97.12 176 LEU A CA 1
ATOM 1415 C C . LEU A 1 176 ? 6.208 12.062 -17.197 1.00 97.12 176 LEU A C 1
ATOM 1417 O O . LEU A 1 176 ? 6.831 12.700 -16.343 1.00 97.12 176 LEU A O 1
ATOM 1421 N N . ALA A 1 177 ? 4.992 11.568 -16.999 1.00 97.44 177 ALA A N 1
ATOM 1422 C CA . ALA A 1 177 ? 4.392 11.440 -15.685 1.00 97.44 177 ALA A CA 1
ATOM 1423 C C . ALA A 1 177 ? 4.891 10.134 -15.054 1.00 97.44 177 ALA A C 1
ATOM 1425 O O . ALA A 1 177 ? 4.955 9.102 -15.722 1.00 97.44 177 ALA A O 1
ATOM 1426 N N . ILE A 1 178 ? 5.322 10.197 -13.794 1.00 97.81 178 ILE A N 1
ATOM 1427 C CA . ILE A 1 178 ? 5.871 9.048 -13.068 1.00 97.81 178 ILE A CA 1
ATOM 1428 C C . ILE A 1 178 ? 4.908 8.688 -11.948 1.00 97.81 178 ILE A C 1
ATOM 1430 O O . ILE A 1 178 ? 4.534 9.554 -11.156 1.00 97.81 178 ILE A O 1
ATOM 1434 N N . ARG A 1 179 ? 4.566 7.406 -11.866 1.00 97.62 179 ARG A N 1
ATOM 1435 C CA . ARG A 1 179 ? 3.703 6.843 -10.834 1.00 97.62 179 ARG A CA 1
ATOM 1436 C C . ARG A 1 179 ? 4.400 5.682 -10.136 1.00 97.62 179 ARG A C 1
ATOM 1438 O O . ARG A 1 179 ? 4.984 4.820 -10.791 1.00 97.62 179 ARG A O 1
ATOM 1445 N N . PHE A 1 180 ? 4.317 5.645 -8.818 1.00 98.06 180 PHE A N 1
ATOM 1446 C CA . PHE A 1 180 ? 4.675 4.515 -7.978 1.00 98.06 180 PHE A CA 1
ATOM 1447 C C . PHE A 1 180 ? 3.403 3.855 -7.461 1.00 98.06 180 PHE A C 1
ATOM 1449 O O . PHE A 1 180 ? 2.409 4.526 -7.250 1.00 98.06 180 PHE A O 1
ATOM 1456 N N . GLY A 1 181 ? 3.423 2.546 -7.263 1.00 97.00 181 GLY A N 1
ATOM 1457 C CA . GLY A 1 181 ? 2.271 1.823 -6.729 1.00 97.00 181 GLY A CA 1
ATOM 1458 C C . GLY A 1 181 ? 2.648 0.413 -6.312 1.00 97.00 181 GLY A C 1
ATOM 1459 O O . GLY A 1 181 ? 3.818 0.018 -6.398 1.00 97.00 181 GLY A O 1
ATOM 1460 N N . LEU A 1 182 ? 1.658 -0.355 -5.868 1.00 96.31 182 LEU A N 1
ATOM 1461 C CA . LEU A 1 182 ? 1.823 -1.736 -5.412 1.00 96.31 182 LEU A CA 1
ATOM 1462 C C . LEU A 1 182 ? 2.941 -1.883 -4.359 1.00 96.31 182 LEU A C 1
ATOM 1464 O O . LEU A 1 182 ? 3.846 -2.712 -4.537 1.00 96.31 182 LEU A O 1
ATOM 1468 N N . PRO A 1 183 ? 2.942 -1.065 -3.286 1.00 97.69 183 PRO A N 1
ATOM 1469 C CA . PRO A 1 183 ? 4.009 -1.114 -2.304 1.00 97.69 183 PRO A CA 1
ATOM 1470 C C . PRO A 1 183 ? 3.965 -2.444 -1.542 1.00 97.69 183 PRO A C 1
ATOM 1472 O O . PRO A 1 183 ? 2.896 -2.960 -1.220 1.00 97.69 183 PRO A O 1
ATOM 1475 N N . TRP A 1 184 ? 5.133 -3.010 -1.228 1.00 96.94 184 TRP A N 1
ATOM 1476 C CA . TRP A 1 184 ? 5.216 -4.269 -0.479 1.00 96.94 184 TRP A CA 1
ATOM 1477 C C . TRP A 1 184 ? 6.487 -4.376 0.362 1.00 96.94 184 TRP A C 1
ATOM 1479 O O . TRP A 1 184 ? 7.588 -4.225 -0.160 1.00 96.94 184 TRP A O 1
ATOM 1489 N N . PHE A 1 185 ? 6.383 -4.716 1.648 1.00 97.19 185 PHE A N 1
ATOM 1490 C CA . PHE A 1 185 ? 7.563 -5.066 2.448 1.00 97.19 185 PHE A CA 1
ATOM 1491 C C . PHE A 1 185 ? 8.016 -6.495 2.140 1.00 97.19 185 PHE A C 1
ATOM 1493 O O . PHE A 1 185 ? 7.323 -7.460 2.448 1.00 97.19 185 PHE A O 1
ATOM 1500 N N . VAL A 1 186 ? 9.199 -6.628 1.535 1.00 96.31 186 VAL A N 1
ATOM 1501 C CA . VAL A 1 186 ? 9.768 -7.925 1.115 1.00 96.31 186 VAL A CA 1
ATOM 1502 C C . VAL A 1 186 ? 10.639 -8.571 2.193 1.00 96.31 186 VAL A C 1
ATOM 1504 O O . VAL A 1 186 ? 10.907 -9.765 2.130 1.00 96.31 186 VAL A O 1
ATOM 1507 N N . ALA A 1 187 ? 11.126 -7.776 3.147 1.00 96.12 187 ALA A N 1
ATOM 1508 C CA . ALA A 1 187 ? 11.888 -8.213 4.313 1.00 96.12 187 ALA A CA 1
ATOM 1509 C C . ALA A 1 187 ? 11.935 -7.070 5.347 1.00 96.12 187 ALA A C 1
ATOM 1511 O O . ALA A 1 187 ? 11.639 -5.920 5.000 1.00 96.12 187 ALA A O 1
ATOM 1512 N N . PRO A 1 188 ? 12.367 -7.320 6.596 1.00 94.75 188 PRO A N 1
ATOM 1513 C CA . PRO A 1 188 ? 12.615 -6.249 7.556 1.00 94.75 188 PRO A CA 1
ATOM 1514 C C . PRO A 1 188 ? 13.533 -5.160 6.980 1.00 94.75 188 PRO A C 1
ATOM 1516 O O . PRO A 1 188 ? 14.650 -5.430 6.535 1.00 94.75 188 PRO A O 1
ATOM 1519 N N . GLY A 1 189 ? 13.044 -3.918 6.957 1.00 96.25 189 GLY A N 1
ATOM 1520 C CA . GLY A 1 189 ? 13.776 -2.773 6.413 1.00 96.25 189 GLY A CA 1
ATOM 1521 C C . GLY A 1 189 ? 13.913 -2.751 4.885 1.00 96.25 189 GLY A C 1
ATOM 1522 O O . GLY A 1 189 ? 14.629 -1.897 4.371 1.00 96.25 189 GLY A O 1
ATOM 1523 N N . ARG A 1 190 ? 13.259 -3.651 4.141 1.00 98.06 190 ARG A N 1
ATOM 1524 C CA . ARG A 1 190 ? 13.269 -3.653 2.671 1.00 98.06 190 ARG A CA 1
ATOM 1525 C C . ARG A 1 190 ? 11.867 -3.661 2.103 1.00 98.06 190 ARG A C 1
ATOM 1527 O O . ARG A 1 190 ? 11.019 -4.444 2.529 1.00 98.06 190 ARG A O 1
ATOM 1534 N N . PHE A 1 191 ? 11.659 -2.859 1.074 1.00 98.31 191 PHE A N 1
ATOM 1535 C CA . PHE A 1 191 ? 10.382 -2.789 0.387 1.00 98.31 191 PHE A CA 1
ATOM 1536 C C . PHE A 1 191 ? 10.547 -2.764 -1.127 1.00 98.31 191 PHE A C 1
ATOM 1538 O O . PHE A 1 191 ? 11.613 -2.458 -1.659 1.00 98.31 191 PHE A O 1
ATOM 1545 N N . TYR A 1 192 ? 9.465 -3.119 -1.795 1.00 98.06 192 TYR A N 1
ATOM 1546 C CA . TYR A 1 192 ? 9.246 -3.080 -3.223 1.00 98.06 192 TYR A CA 1
ATOM 1547 C C . TYR A 1 192 ? 8.237 -1.974 -3.537 1.00 98.06 192 TYR A C 1
ATOM 1549 O O . TYR A 1 192 ? 7.284 -1.787 -2.780 1.00 98.06 192 TYR A O 1
ATOM 1557 N N . VAL A 1 193 ? 8.427 -1.287 -4.660 1.00 98.31 193 VAL A N 1
ATOM 1558 C CA . VAL A 1 193 ? 7.400 -0.473 -5.325 1.00 98.31 193 VAL A CA 1
ATOM 1559 C C . VAL A 1 193 ? 7.448 -0.742 -6.825 1.00 98.31 193 VAL A C 1
ATOM 1561 O O . VAL A 1 193 ? 8.528 -0.876 -7.405 1.00 98.31 193 VAL A O 1
ATOM 1564 N N . SER A 1 194 ? 6.285 -0.811 -7.460 1.00 98.00 194 SER A N 1
ATOM 1565 C CA . SER A 1 194 ? 6.181 -0.734 -8.915 1.00 98.00 194 SER A CA 1
ATOM 1566 C C . SER A 1 194 ? 6.332 0.725 -9.336 1.00 98.00 194 SER A C 1
ATOM 1568 O O . SER A 1 194 ? 5.796 1.606 -8.671 1.00 98.00 194 SER A O 1
ATOM 1570 N N . ALA A 1 195 ? 7.056 0.991 -10.416 1.00 98.19 195 ALA A N 1
ATOM 1571 C CA . ALA A 1 195 ? 7.248 2.317 -10.985 1.00 98.19 195 ALA A CA 1
ATOM 1572 C C . ALA A 1 195 ? 6.859 2.298 -12.464 1.00 98.19 195 ALA A C 1
ATOM 1574 O O . ALA A 1 195 ? 7.332 1.444 -13.214 1.00 98.19 195 ALA A O 1
ATOM 1575 N N . ASN A 1 196 ? 6.029 3.251 -12.870 1.00 97.56 196 ASN A N 1
ATOM 1576 C CA . ASN A 1 196 ? 5.610 3.478 -14.244 1.00 97.56 196 ASN A CA 1
ATOM 1577 C C . ASN A 1 196 ? 6.010 4.894 -14.679 1.00 97.56 196 ASN A C 1
ATOM 1579 O O . ASN A 1 196 ? 5.918 5.834 -13.886 1.00 97.56 196 ASN A O 1
ATOM 1583 N N . ALA A 1 197 ? 6.466 5.054 -15.919 1.00 97.56 197 ALA A N 1
ATOM 1584 C CA . ALA A 1 197 ? 6.646 6.351 -16.558 1.00 97.56 197 ALA A CA 1
ATOM 1585 C C . ALA A 1 197 ? 6.010 6.341 -17.945 1.00 97.56 197 ALA A C 1
ATOM 1587 O O . ALA A 1 197 ? 6.462 5.605 -18.822 1.00 97.56 197 ALA A O 1
ATOM 1588 N N . SER A 1 198 ? 5.029 7.212 -18.154 1.00 96.94 198 SER A N 1
ATOM 1589 C CA . SER A 1 198 ? 4.296 7.323 -19.414 1.00 96.94 198 SER A CA 1
ATOM 1590 C C . SER A 1 198 ? 3.970 8.779 -19.741 1.00 96.94 198 SER A C 1
ATOM 1592 O O . SER A 1 198 ? 4.067 9.667 -18.890 1.00 96.94 198 SER A O 1
ATOM 1594 N N . ILE A 1 199 ? 3.615 9.059 -20.996 1.00 96.75 199 ILE A N 1
ATOM 1595 C CA . ILE A 1 199 ? 3.068 10.368 -21.373 1.00 96.75 199 ILE A CA 1
ATOM 1596 C C . ILE A 1 199 ? 1.542 10.288 -21.269 1.00 96.75 199 ILE A C 1
ATOM 1598 O O . ILE A 1 199 ? 0.933 9.484 -21.979 1.00 96.75 199 ILE A O 1
ATOM 1602 N N . PRO A 1 200 ? 0.890 11.126 -20.442 1.00 95.31 200 PRO A N 1
ATOM 1603 C CA . PRO A 1 200 ? -0.557 11.080 -20.284 1.00 95.31 200 PRO A CA 1
ATOM 1604 C C . PRO A 1 200 ? -1.296 11.140 -21.623 1.00 95.31 200 PRO A C 1
ATOM 1606 O O . PRO A 1 200 ? -1.047 12.023 -22.448 1.00 95.31 200 PRO A O 1
ATOM 1609 N N . LYS A 1 201 ? -2.258 10.227 -21.804 1.00 92.75 201 LYS A N 1
ATOM 1610 C CA . LYS A 1 201 ? -3.090 10.096 -23.016 1.00 92.75 201 LYS A CA 1
ATOM 1611 C C . LYS A 1 201 ? -2.317 9.709 -24.289 1.00 92.75 201 LYS A C 1
ATOM 1613 O O . LYS A 1 201 ? -2.830 9.928 -25.385 1.00 92.75 201 LYS A O 1
ATOM 1618 N N . GLN A 1 202 ? -1.117 9.147 -24.166 1.00 93.88 202 GLN A N 1
ATOM 1619 C CA . GLN A 1 202 ? -0.365 8.571 -25.282 1.00 93.88 202 GLN A CA 1
ATOM 1620 C C . GLN A 1 202 ? -0.028 7.111 -24.981 1.00 93.88 202 GLN A C 1
ATOM 1622 O O . GLN A 1 202 ? 0.165 6.743 -23.829 1.00 93.88 202 GLN A O 1
ATOM 1627 N N . GLU A 1 203 ? 0.033 6.286 -26.025 1.00 87.38 203 GLU A N 1
ATOM 1628 C CA . GLU A 1 203 ? 0.373 4.863 -25.897 1.00 87.38 203 GLU A CA 1
ATOM 1629 C C . GLU A 1 203 ? 1.868 4.648 -25.632 1.00 87.38 203 GLU A C 1
ATOM 1631 O O . GLU A 1 203 ? 2.244 3.701 -24.959 1.00 87.38 203 GLU A O 1
ATOM 1636 N N . ASN A 1 204 ? 2.725 5.535 -26.149 1.00 89.75 204 ASN A N 1
ATOM 1637 C CA . ASN A 1 204 ? 4.174 5.405 -26.052 1.00 89.75 204 ASN A CA 1
ATOM 1638 C C . ASN A 1 204 ? 4.847 6.750 -25.726 1.00 89.75 204 ASN A C 1
ATOM 1640 O O . ASN A 1 204 ? 4.392 7.794 -26.206 1.00 89.75 204 ASN A O 1
ATOM 1644 N N . PRO A 1 205 ? 5.983 6.737 -25.006 1.00 89.69 205 PRO A N 1
ATOM 1645 C CA . PRO A 1 205 ? 6.597 5.567 -24.374 1.00 89.69 205 PRO A CA 1
ATOM 1646 C C . PRO A 1 205 ? 5.856 5.143 -23.097 1.00 89.69 205 PRO A C 1
ATOM 1648 O O . PRO A 1 205 ? 5.244 5.979 -22.428 1.00 89.69 205 PRO A O 1
ATOM 1651 N N . ASP A 1 206 ? 5.985 3.865 -22.750 1.00 93.94 206 ASP A N 1
ATOM 1652 C CA . ASP A 1 206 ? 5.565 3.311 -21.465 1.00 93.94 206 ASP A CA 1
ATOM 1653 C C . ASP A 1 206 ? 6.712 2.494 -20.851 1.00 93.94 206 ASP A C 1
ATOM 1655 O O . ASP A 1 206 ? 7.183 1.511 -21.429 1.00 93.94 206 ASP A O 1
ATOM 1659 N N . PHE A 1 207 ? 7.208 2.927 -19.692 1.00 96.12 207 PHE A N 1
ATOM 1660 C CA . PHE A 1 207 ? 8.305 2.267 -18.991 1.00 96.12 207 PHE A CA 1
ATOM 1661 C C . PHE A 1 207 ? 7.845 1.760 -17.628 1.00 96.12 207 PHE A C 1
ATOM 1663 O O . PHE A 1 207 ? 7.541 2.562 -16.748 1.00 96.12 207 PHE A O 1
ATOM 1670 N N . SER A 1 208 ? 7.905 0.445 -17.414 1.00 97.06 208 SER A N 1
ATOM 1671 C CA . SER A 1 208 ? 7.500 -0.184 -16.152 1.00 97.06 208 SER A CA 1
ATOM 1672 C C . SER A 1 208 ? 8.630 -0.999 -15.521 1.00 97.06 208 SER A C 1
ATOM 1674 O O . SER A 1 208 ? 9.211 -1.884 -16.151 1.00 97.06 208 SER A O 1
ATOM 1676 N N . LEU A 1 209 ? 8.956 -0.701 -14.260 1.00 98.00 209 LEU A N 1
ATOM 1677 C CA . LEU A 1 209 ? 9.994 -1.384 -13.482 1.00 98.00 209 LEU A CA 1
ATOM 1678 C C . LEU A 1 209 ? 9.525 -1.675 -12.058 1.00 98.00 209 LEU A C 1
ATOM 1680 O O . LEU A 1 209 ? 8.853 -0.870 -11.425 1.00 98.00 209 LEU A O 1
ATOM 1684 N N . GLY A 1 210 ? 9.947 -2.815 -11.527 1.00 98.12 210 GLY A N 1
ATOM 1685 C CA . GLY A 1 210 ? 9.868 -3.143 -10.114 1.00 98.12 210 GLY A CA 1
ATOM 1686 C C . GLY A 1 210 ? 11.135 -2.670 -9.413 1.00 98.12 210 GLY A C 1
ATOM 1687 O O . GLY A 1 210 ? 12.240 -2.994 -9.854 1.00 98.12 210 GLY A O 1
ATOM 1688 N N . LEU A 1 211 ? 11.003 -1.896 -8.338 1.00 98.56 211 LEU A N 1
ATOM 1689 C CA . LEU A 1 211 ? 12.125 -1.286 -7.625 1.00 98.56 211 LEU A CA 1
ATOM 1690 C C . LEU A 1 211 ? 12.176 -1.782 -6.181 1.00 98.56 211 LEU A C 1
ATOM 1692 O O . LEU A 1 211 ? 11.190 -1.697 -5.456 1.00 98.56 211 LEU A O 1
ATOM 1696 N N . TYR A 1 212 ? 13.346 -2.243 -5.744 1.00 98.56 212 TYR A N 1
ATOM 1697 C CA . TYR A 1 212 ? 13.581 -2.720 -4.384 1.00 98.56 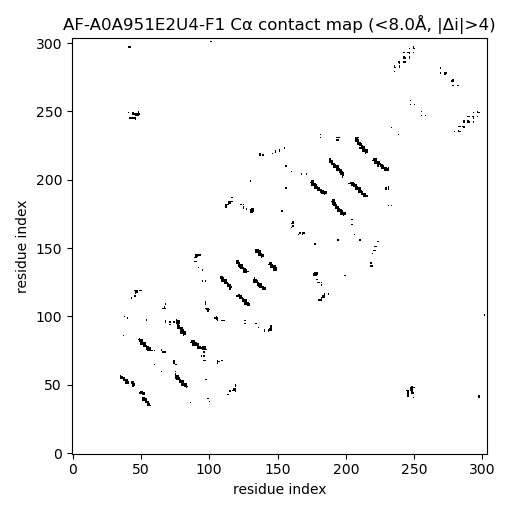212 TYR A CA 1
ATOM 1698 C C . TYR A 1 212 ? 14.482 -1.749 -3.637 1.00 98.56 212 TYR A C 1
ATOM 1700 O O . TYR A 1 212 ? 15.607 -1.478 -4.068 1.00 98.56 212 TYR A O 1
ATOM 1708 N N . PHE A 1 213 ? 14.024 -1.283 -2.484 1.00 98.69 213 PHE A N 1
ATOM 1709 C CA . PHE A 1 213 ? 14.723 -0.322 -1.648 1.00 98.69 213 PHE A CA 1
ATOM 1710 C C . PHE A 1 213 ? 15.049 -0.907 -0.276 1.00 98.69 213 PHE A C 1
ATOM 1712 O O . PHE A 1 213 ? 14.269 -1.654 0.313 1.00 98.69 213 PHE A O 1
ATOM 1719 N N . GLN A 1 214 ? 16.212 -0.528 0.245 1.00 98.44 214 GLN A N 1
ATOM 1720 C CA . GLN A 1 214 ? 16.608 -0.709 1.635 1.00 98.44 214 GLN A CA 1
ATOM 1721 C C . GLN A 1 214 ? 16.379 0.606 2.373 1.00 98.44 214 GLN A C 1
ATOM 1723 O O . GLN A 1 214 ? 16.900 1.644 1.964 1.00 98.44 214 GLN A O 1
ATOM 1728 N N . ILE A 1 215 ? 15.650 0.545 3.479 1.00 97.88 215 ILE A N 1
ATOM 1729 C CA . ILE A 1 215 ? 15.537 1.628 4.452 1.00 97.88 215 ILE A CA 1
ATOM 1730 C C . ILE A 1 215 ? 16.866 1.704 5.202 1.00 97.88 215 ILE A C 1
ATOM 1732 O O . ILE A 1 215 ? 17.332 0.691 5.737 1.00 97.88 215 ILE A O 1
ATOM 1736 N N . GLY A 1 216 ? 17.505 2.872 5.198 1.00 94.50 216 GLY A N 1
ATOM 1737 C CA . GLY A 1 216 ? 18.769 3.059 5.901 1.00 94.50 216 GLY A CA 1
ATOM 1738 C C . GLY A 1 216 ? 18.592 3.286 7.400 1.00 94.50 216 GLY A C 1
ATOM 1739 O O . GLY A 1 216 ? 17.483 3.343 7.939 1.00 94.50 216 GLY A O 1
ATOM 1740 N N . ASN A 1 217 ? 19.727 3.394 8.092 1.00 84.88 217 ASN A N 1
ATOM 1741 C CA . ASN A 1 217 ? 19.760 3.520 9.545 1.00 84.88 217 ASN A CA 1
ATOM 1742 C C . ASN A 1 217 ? 18.958 4.737 10.007 1.00 84.88 217 ASN A C 1
ATOM 1744 O O . ASN A 1 217 ? 19.189 5.859 9.562 1.00 84.88 217 ASN A O 1
ATOM 1748 N N . GLY A 1 218 ? 18.026 4.500 10.926 1.00 84.56 218 GLY A N 1
ATOM 1749 C CA . GLY A 1 218 ? 17.170 5.550 11.457 1.00 84.56 218 GLY A CA 1
ATOM 1750 C C . GLY A 1 218 ? 15.986 5.918 10.567 1.00 84.56 218 GLY A C 1
ATOM 1751 O O . GLY A 1 218 ? 15.347 6.910 10.878 1.00 84.56 218 GLY A O 1
ATOM 1752 N N . GLY A 1 219 ? 15.665 5.162 9.509 1.00 87.62 219 GLY A N 1
ATOM 1753 C CA . GLY A 1 219 ? 14.361 5.257 8.837 1.00 87.62 219 GLY A CA 1
ATOM 1754 C C . GLY A 1 219 ? 14.090 6.561 8.083 1.00 87.62 219 GLY A C 1
ATOM 1755 O O . GLY A 1 219 ? 12.939 6.859 7.792 1.00 87.62 219 GLY A O 1
ATOM 1756 N N . THR A 1 220 ? 15.122 7.356 7.788 1.00 90.38 220 THR A N 1
ATOM 1757 C CA . THR A 1 220 ? 14.982 8.670 7.133 1.00 90.38 220 THR A CA 1
ATOM 1758 C C . THR A 1 220 ? 15.437 8.691 5.678 1.00 90.38 220 THR A C 1
ATOM 1760 O O . THR A 1 220 ? 15.270 9.696 4.993 1.00 90.38 220 THR A O 1
ATOM 1763 N N . ASN A 1 221 ? 16.030 7.607 5.185 1.00 94.69 221 ASN A N 1
ATOM 1764 C CA . ASN A 1 221 ? 16.472 7.500 3.804 1.00 94.69 221 ASN A CA 1
ATOM 1765 C C . ASN A 1 221 ? 16.239 6.093 3.255 1.00 94.69 221 ASN A C 1
ATOM 1767 O O . ASN A 1 221 ? 16.042 5.122 3.992 1.00 94.69 221 ASN A O 1
ATOM 1771 N N . VAL A 1 222 ? 16.266 6.001 1.929 1.00 98.19 222 VAL A N 1
ATOM 1772 C CA . VAL A 1 222 ? 16.118 4.748 1.197 1.00 98.19 222 VAL A CA 1
ATOM 1773 C C . VAL A 1 222 ? 17.186 4.661 0.118 1.00 98.19 222 VAL A C 1
ATOM 1775 O O . VAL A 1 222 ? 17.554 5.665 -0.492 1.00 98.19 222 VAL A O 1
ATOM 1778 N N . THR A 1 223 ? 17.707 3.461 -0.110 1.00 98.25 223 THR A N 1
ATOM 1779 C CA . THR A 1 223 ? 18.702 3.186 -1.151 1.00 98.25 223 THR A CA 1
ATOM 1780 C C . THR A 1 223 ? 18.186 2.082 -2.055 1.00 98.25 223 THR A C 1
ATOM 1782 O O . THR A 1 223 ? 17.756 1.040 -1.565 1.00 98.25 223 THR A O 1
ATOM 1785 N N . LEU A 1 224 ? 18.231 2.300 -3.369 1.00 98.44 224 LEU A N 1
ATOM 1786 C CA . LEU A 1 224 ? 17.903 1.268 -4.347 1.00 98.44 224 LEU A CA 1
ATOM 1787 C C . LEU A 1 224 ? 18.897 0.100 -4.223 1.00 98.44 224 LEU A C 1
ATOM 1789 O O . LEU A 1 224 ? 20.107 0.302 -4.302 1.00 98.44 224 LEU A O 1
ATOM 1793 N N . VAL A 1 225 ? 18.378 -1.116 -4.063 1.00 98.38 225 VAL A N 1
ATOM 1794 C CA . VAL A 1 225 ? 19.156 -2.362 -3.951 1.00 98.38 225 VAL A CA 1
ATOM 1795 C C . VAL A 1 225 ? 19.118 -3.158 -5.251 1.00 98.38 225 VAL A C 1
ATOM 1797 O O . VAL A 1 225 ? 20.127 -3.725 -5.661 1.00 98.38 225 VAL A O 1
ATOM 1800 N N . LYS A 1 226 ? 17.949 -3.224 -5.892 1.00 98.12 226 LYS A N 1
ATOM 1801 C CA . LYS A 1 226 ? 17.704 -4.008 -7.108 1.00 98.12 226 LYS A CA 1
ATOM 1802 C C . LYS A 1 226 ? 16.564 -3.373 -7.904 1.00 98.12 226 LYS A C 1
ATOM 1804 O O . LYS A 1 226 ? 15.690 -2.735 -7.322 1.00 98.12 226 LYS A O 1
ATOM 1809 N N . TYR A 1 227 ? 16.556 -3.591 -9.215 1.00 98.38 227 TYR A N 1
ATOM 1810 C CA . TYR A 1 227 ? 15.377 -3.404 -10.055 1.00 98.38 227 TYR A CA 1
ATOM 1811 C C . TYR A 1 227 ? 15.152 -4.622 -10.961 1.00 98.38 227 TYR A C 1
ATOM 1813 O O . TYR A 1 227 ? 16.075 -5.408 -11.192 1.00 98.38 227 TYR A O 1
ATOM 1821 N N . GLU A 1 228 ? 13.931 -4.778 -11.459 1.00 97.56 228 GLU A N 1
ATOM 1822 C CA . GLU A 1 228 ? 13.537 -5.804 -12.431 1.00 97.56 228 GLU A CA 1
ATOM 1823 C C . GLU A 1 228 ? 12.411 -5.287 -13.343 1.00 97.56 228 GLU A C 1
ATOM 1825 O O . GLU A 1 228 ? 11.784 -4.280 -13.005 1.00 97.56 228 GLU A O 1
ATOM 1830 N N . PRO A 1 229 ? 12.149 -5.913 -14.504 1.00 96.31 229 PRO A N 1
ATOM 1831 C CA . PRO A 1 229 ? 10.954 -5.613 -15.291 1.00 96.31 229 PRO A CA 1
ATOM 1832 C C . PRO A 1 229 ? 9.677 -5.817 -14.462 1.00 96.31 229 PRO A C 1
ATOM 1834 O O . PRO A 1 229 ? 9.597 -6.769 -13.688 1.00 96.31 229 PRO A O 1
ATOM 1837 N N . SER A 1 230 ? 8.683 -4.946 -14.629 1.00 92.50 230 SER A N 1
ATOM 1838 C CA . SER A 1 230 ? 7.372 -5.065 -13.973 1.00 92.50 230 SER A CA 1
ATOM 1839 C C . SER A 1 230 ? 6.264 -4.993 -15.015 1.00 92.50 230 SER A C 1
ATOM 1841 O O . SER A 1 230 ? 6.345 -4.183 -15.935 1.00 92.50 230 SER A O 1
ATOM 1843 N N . SER A 1 231 ? 5.227 -5.816 -14.854 1.00 87.56 231 SER A N 1
ATOM 1844 C CA . SER A 1 231 ? 3.972 -5.693 -15.609 1.00 87.56 231 SER A CA 1
ATOM 1845 C C . SER A 1 231 ? 3.048 -4.613 -15.042 1.00 87.56 231 SER A C 1
ATOM 1847 O O . SER A 1 231 ? 2.002 -4.352 -15.618 1.00 87.56 231 SER A O 1
ATOM 1849 N N . TYR A 1 232 ? 3.408 -4.005 -13.904 1.00 85.69 232 TYR A N 1
ATOM 1850 C CA . TYR A 1 232 ? 2.536 -3.124 -13.122 1.00 85.69 232 TYR A CA 1
A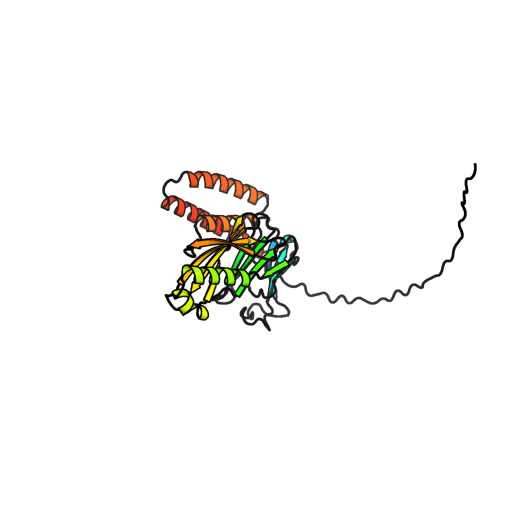TOM 1851 C C . TYR A 1 232 ? 1.235 -3.807 -12.644 1.00 85.69 232 TYR A C 1
ATOM 1853 O O . TYR A 1 232 ? 0.322 -3.148 -12.160 1.00 85.69 232 TYR A O 1
ATOM 1861 N N . GLU A 1 233 ? 1.175 -5.139 -12.705 1.00 90.31 233 GLU A N 1
ATOM 1862 C CA . GLU A 1 233 ? 0.077 -5.948 -12.183 1.00 90.31 233 GLU A CA 1
ATOM 1863 C C . GLU A 1 233 ? 0.501 -6.621 -10.874 1.00 90.31 233 GLU A C 1
ATOM 1865 O O . GLU A 1 233 ? 1.619 -7.130 -10.735 1.00 90.31 233 GLU A O 1
ATOM 1870 N N . GLU A 1 234 ? -0.394 -6.631 -9.887 1.00 91.06 234 GLU A N 1
ATOM 1871 C CA . GLU A 1 234 ? -0.162 -7.365 -8.648 1.00 91.06 234 GLU A CA 1
ATOM 1872 C C . GLU A 1 234 ? -0.350 -8.869 -8.886 1.00 91.06 234 GLU A C 1
ATOM 1874 O O . GLU A 1 234 ? -1.363 -9.310 -9.423 1.00 91.06 234 GLU A O 1
ATOM 1879 N N . SER A 1 235 ? 0.620 -9.688 -8.467 1.00 91.81 235 SER A N 1
ATOM 1880 C CA . SER A 1 235 ? 0.483 -11.144 -8.562 1.00 91.81 235 SER A CA 1
ATOM 1881 C C . SER A 1 235 ? -0.610 -11.653 -7.619 1.00 91.81 235 SER A C 1
ATOM 1883 O O . SER A 1 235 ? -0.714 -11.165 -6.492 1.00 91.81 235 SER A O 1
ATOM 1885 N N . ALA A 1 236 ? -1.329 -12.709 -8.008 1.00 93.56 236 ALA A N 1
ATOM 1886 C CA . ALA A 1 236 ? -2.422 -13.281 -7.213 1.00 93.56 236 ALA A CA 1
ATOM 1887 C C . ALA A 1 236 ? -2.027 -13.577 -5.748 1.00 93.56 236 ALA A C 1
ATOM 1889 O O . ALA A 1 236 ? -2.760 -13.214 -4.834 1.00 93.56 236 ALA A O 1
ATOM 1890 N N . ASP A 1 237 ? -0.836 -14.142 -5.500 1.00 93.62 237 ASP A N 1
ATOM 1891 C CA . ASP A 1 237 ? -0.343 -14.388 -4.133 1.00 93.62 237 ASP A CA 1
ATOM 1892 C C . ASP A 1 237 ? -0.100 -13.098 -3.324 1.00 93.62 237 ASP A C 1
ATOM 1894 O O . ASP A 1 237 ? -0.250 -13.100 -2.103 1.00 93.62 237 ASP A O 1
ATOM 1898 N N . ARG A 1 238 ? 0.293 -11.986 -3.962 1.00 93.00 238 ARG A N 1
ATOM 1899 C CA . ARG A 1 238 ? 0.489 -10.701 -3.261 1.00 93.00 238 ARG A CA 1
ATOM 1900 C C . ARG A 1 238 ? -0.855 -10.101 -2.876 1.00 93.00 238 ARG A C 1
ATOM 1902 O O . ARG A 1 238 ? -1.019 -9.727 -1.720 1.00 93.00 238 ARG A O 1
ATOM 1909 N N . SER A 1 239 ? -1.807 -10.106 -3.809 1.00 94.94 239 SER A N 1
ATOM 1910 C CA . SER A 1 239 ? -3.184 -9.678 -3.554 1.00 94.94 239 SER A CA 1
ATOM 1911 C C . SER A 1 239 ? -3.812 -10.494 -2.415 1.00 94.94 239 SER A C 1
ATOM 1913 O O . SER A 1 239 ? -4.275 -9.913 -1.438 1.00 94.94 239 SER A O 1
ATOM 1915 N N . LEU A 1 240 ? -3.691 -11.831 -2.443 1.00 96.81 240 LEU A N 1
ATOM 1916 C CA . LEU A 1 240 ? -4.134 -12.704 -1.348 1.00 96.81 240 LEU A CA 1
ATOM 1917 C C . LEU A 1 240 ? -3.505 -12.317 -0.001 1.00 96.81 240 LEU A C 1
ATOM 1919 O O . LEU A 1 240 ? -4.213 -12.142 0.988 1.00 96.81 240 LEU A O 1
ATOM 1923 N N . ASN A 1 241 ? -2.175 -12.183 0.050 1.00 95.62 241 ASN A N 1
ATOM 1924 C CA . ASN A 1 241 ? -1.478 -11.861 1.295 1.00 95.62 241 ASN A CA 1
ATOM 1925 C C . ASN A 1 241 ? -1.834 -10.463 1.823 1.00 95.62 241 ASN A C 1
ATOM 1927 O O . ASN A 1 241 ? -1.835 -10.262 3.037 1.00 95.62 241 ASN A O 1
ATOM 1931 N N . ARG A 1 242 ? -2.118 -9.499 0.939 1.00 94.19 242 ARG A N 1
ATOM 1932 C CA . ARG A 1 242 ? -2.601 -8.166 1.314 1.00 94.19 242 ARG A CA 1
ATOM 1933 C C . ARG A 1 242 ? -3.958 -8.273 2.006 1.00 94.19 242 ARG A C 1
ATOM 1935 O O . ARG A 1 242 ? -4.054 -7.885 3.167 1.00 94.19 242 ARG A O 1
ATOM 1942 N N . THR A 1 243 ? -4.941 -8.891 1.351 1.00 96.38 243 THR A N 1
ATOM 1943 C CA . THR A 1 243 ? -6.293 -9.071 1.902 1.00 96.38 243 THR A CA 1
ATOM 1944 C C . THR A 1 243 ? -6.278 -9.886 3.199 1.00 96.38 243 THR A C 1
ATOM 1946 O O . THR A 1 243 ? -6.978 -9.558 4.153 1.00 96.38 243 THR A O 1
ATOM 1949 N N . TYR A 1 244 ? -5.433 -10.920 3.286 1.00 97.00 244 TYR A N 1
ATOM 1950 C CA . TYR A 1 244 ? -5.231 -11.678 4.523 1.00 97.00 244 TYR A CA 1
ATOM 1951 C C . TYR A 1 244 ? -4.726 -10.791 5.671 1.00 97.00 244 TYR A C 1
ATOM 1953 O O . TYR A 1 244 ? -5.254 -10.869 6.779 1.00 97.00 244 TYR A O 1
ATOM 1961 N N . ARG A 1 245 ? -3.704 -9.954 5.430 1.00 94.81 245 ARG A N 1
ATOM 1962 C CA . ARG A 1 245 ? -3.115 -9.074 6.459 1.00 94.81 245 ARG A CA 1
ATOM 1963 C C . ARG A 1 245 ? -4.100 -8.010 6.925 1.00 94.81 245 ARG A C 1
ATOM 1965 O O . ARG A 1 245 ? -4.171 -7.750 8.122 1.00 94.81 245 ARG A O 1
ATOM 1972 N N . GLU A 1 246 ? -4.849 -7.443 5.989 1.00 95.12 246 GLU A N 1
ATOM 1973 C CA . GLU A 1 246 ? -5.916 -6.486 6.269 1.00 95.12 246 GLU A CA 1
ATOM 1974 C C . GLU A 1 246 ? -6.992 -7.112 7.163 1.00 95.12 246 GLU A C 1
ATOM 1976 O O . GLU A 1 246 ? -7.264 -6.604 8.251 1.00 95.12 246 GLU A O 1
ATOM 1981 N N . LEU A 1 247 ? -7.519 -8.285 6.781 1.00 97.50 247 LEU A N 1
ATOM 1982 C CA . LEU A 1 247 ? -8.487 -9.006 7.607 1.00 97.50 247 LEU A CA 1
ATOM 1983 C C . LEU A 1 247 ? -7.915 -9.321 8.990 1.00 97.50 247 LEU A C 1
ATOM 1985 O O . LEU A 1 247 ? -8.575 -9.086 9.998 1.00 97.50 247 LEU A O 1
ATOM 1989 N N . HIS A 1 248 ? -6.688 -9.837 9.050 1.00 97.00 248 HIS A N 1
ATOM 1990 C CA . HIS A 1 248 ? -6.041 -10.192 10.308 1.00 97.00 248 HIS A CA 1
ATOM 1991 C C . HIS A 1 248 ? -5.984 -8.997 11.273 1.00 97.00 248 HIS A C 1
ATOM 1993 O O . HIS A 1 248 ? -6.334 -9.152 12.441 1.00 97.00 248 HIS A O 1
ATOM 1999 N N . GLY A 1 249 ? -5.616 -7.804 10.795 1.00 94.38 249 GLY A N 1
ATOM 2000 C CA . GLY A 1 249 ? -5.572 -6.587 11.615 1.00 94.38 249 GLY A CA 1
ATOM 2001 C C . GLY A 1 249 ? -6.939 -6.146 12.158 1.00 94.38 249 GLY A C 1
ATOM 2002 O O . GLY A 1 249 ? -7.016 -5.570 13.243 1.00 94.38 249 GLY A O 1
ATOM 2003 N N . LEU A 1 250 ? -8.028 -6.451 11.447 1.00 96.19 250 LEU A N 1
ATOM 2004 C CA . LEU A 1 250 ? -9.395 -6.068 11.826 1.00 96.19 250 LEU A CA 1
ATOM 2005 C C . LEU A 1 250 ? -10.039 -6.997 12.870 1.00 96.19 250 LEU A C 1
ATOM 2007 O O . LEU A 1 250 ? -10.958 -6.579 13.590 1.00 96.19 250 LEU A O 1
ATOM 2011 N N . LEU A 1 251 ? -9.579 -8.247 12.935 1.00 96.56 251 LEU A N 1
ATOM 2012 C CA . LEU A 1 251 ? -10.153 -9.318 13.749 1.00 96.56 251 LEU A CA 1
ATOM 2013 C C . LEU A 1 251 ? -9.761 -9.248 15.234 1.00 96.56 251 LEU A C 1
ATOM 2015 O O . LEU A 1 251 ? -8.783 -8.613 15.628 1.00 96.56 251 LEU A O 1
ATOM 2019 N N . SER A 1 252 ? -10.538 -9.939 16.075 1.00 94.56 252 SER A N 1
ATOM 2020 C CA . SER A 1 252 ? -10.180 -10.180 17.477 1.00 94.56 252 SER A CA 1
ATOM 2021 C C . SER A 1 252 ? -9.002 -11.159 17.590 1.00 94.56 252 SER A C 1
ATOM 2023 O O . SER A 1 252 ? -8.713 -11.901 16.656 1.00 94.56 252 SER A O 1
ATOM 2025 N N . ALA A 1 253 ? -8.339 -11.222 18.748 1.00 94.12 253 ALA A N 1
ATOM 2026 C CA . ALA A 1 253 ? -7.194 -12.121 18.941 1.00 94.12 253 ALA A CA 1
ATOM 2027 C C . ALA A 1 253 ? -7.539 -13.616 18.760 1.00 94.12 253 ALA A C 1
ATOM 2029 O O . ALA A 1 253 ? -6.692 -14.396 18.322 1.00 94.12 253 ALA A O 1
ATOM 2030 N N . ASP A 1 254 ? -8.763 -14.029 19.097 1.00 96.88 254 ASP A N 1
ATOM 2031 C CA . ASP A 1 254 ? -9.196 -15.421 18.928 1.00 96.88 254 ASP A CA 1
ATOM 2032 C C . ASP A 1 254 ? -9.595 -15.718 17.474 1.00 96.88 254 ASP A C 1
ATOM 2034 O O . ASP A 1 254 ? -9.242 -16.774 16.936 1.00 96.88 254 ASP A O 1
ATOM 2038 N N . ASP A 1 255 ? -10.217 -14.757 16.787 1.00 97.31 255 ASP A N 1
ATOM 2039 C CA . ASP A 1 255 ? -10.514 -14.876 15.355 1.00 97.31 255 ASP A CA 1
ATOM 2040 C C . ASP A 1 255 ? -9.237 -14.843 14.501 1.00 97.31 255 ASP A C 1
ATOM 2042 O O . ASP A 1 255 ? -9.143 -15.556 13.504 1.00 97.31 255 ASP A O 1
ATOM 2046 N N . GLN A 1 256 ? -8.220 -14.075 14.907 1.00 96.06 256 GLN A N 1
ATOM 2047 C CA . GLN A 1 256 ? -6.894 -14.064 14.278 1.00 96.06 256 GLN A CA 1
ATOM 2048 C C . GLN A 1 256 ? -6.240 -15.449 14.316 1.00 96.06 256 GLN A C 1
ATOM 2050 O O . GLN A 1 256 ? -5.765 -15.939 13.292 1.00 96.06 256 GLN A O 1
ATOM 2055 N N . LYS A 1 257 ? -6.242 -16.116 15.480 1.00 96.75 257 LYS A N 1
ATOM 2056 C CA . LYS A 1 257 ? -5.719 -17.490 15.605 1.00 96.75 257 LYS A CA 1
ATOM 2057 C C . LYS A 1 257 ? -6.473 -18.453 14.694 1.00 96.75 257 LYS A C 1
ATOM 2059 O O . LYS A 1 257 ? -5.841 -19.247 14.001 1.00 96.75 257 LYS A O 1
ATOM 2064 N N . SER A 1 258 ? -7.799 -18.338 14.665 1.00 98.00 258 SER A N 1
ATOM 2065 C CA . SER A 1 258 ? -8.655 -19.164 13.810 1.00 98.00 258 SER A CA 1
ATOM 2066 C C . SER A 1 258 ? -8.329 -18.950 12.327 1.00 98.00 258 SER A C 1
ATOM 2068 O O . SER A 1 258 ? -8.105 -19.914 11.597 1.00 98.00 258 SER A O 1
ATOM 2070 N N . LEU A 1 259 ? -8.173 -17.694 11.894 1.00 98.00 259 LEU A N 1
ATOM 2071 C CA . LEU A 1 259 ? -7.782 -17.349 10.527 1.00 98.00 259 LEU A CA 1
ATOM 2072 C C . LEU A 1 259 ? -6.403 -17.925 10.151 1.00 98.00 259 LEU A C 1
ATOM 2074 O O . LEU A 1 259 ? -6.231 -18.424 9.041 1.00 98.00 259 LEU A O 1
ATOM 2078 N N . VAL A 1 260 ? -5.427 -17.908 11.067 1.00 97.44 260 VAL A N 1
ATOM 2079 C CA . VAL A 1 260 ? -4.100 -18.516 10.842 1.00 97.44 260 VAL A CA 1
ATOM 2080 C C . VAL A 1 260 ? -4.209 -20.027 10.614 1.00 97.44 260 VAL A C 1
ATOM 2082 O O . VAL A 1 260 ? -3.524 -20.576 9.747 1.00 97.44 260 VAL A O 1
ATOM 2085 N N . GLU A 1 261 ? -5.037 -20.723 11.392 1.00 98.31 261 GLU A N 1
ATOM 2086 C CA . GLU A 1 261 ? -5.255 -22.166 11.244 1.00 98.31 261 GLU A CA 1
ATOM 2087 C C . GLU A 1 261 ? -5.969 -22.502 9.929 1.00 98.31 261 GLU A C 1
ATOM 2089 O O . GLU A 1 261 ? -5.528 -23.403 9.204 1.00 98.31 261 GLU A O 1
ATOM 2094 N N . GLU A 1 262 ? -7.005 -21.735 9.579 1.00 98.38 262 GLU A N 1
ATOM 2095 C CA . GLU A 1 262 ? -7.697 -21.823 8.289 1.00 98.38 262 GLU A CA 1
ATOM 2096 C C . GLU A 1 262 ? -6.722 -21.653 7.119 1.00 98.38 262 GLU A C 1
ATOM 2098 O O . GLU A 1 262 ? -6.715 -22.465 6.189 1.00 98.38 262 GLU A O 1
ATOM 2103 N N . GLU A 1 263 ? -5.868 -20.627 7.178 1.00 98.19 263 GLU A N 1
ATOM 2104 C CA . GLU A 1 263 ? -4.926 -20.306 6.109 1.00 98.19 263 GLU A CA 1
ATOM 2105 C C . GLU A 1 263 ? -3.854 -21.389 5.959 1.00 98.19 263 GLU A C 1
ATOM 2107 O O . GLU A 1 263 ? -3.544 -21.808 4.845 1.00 98.19 263 GLU A O 1
ATOM 2112 N N . ARG A 1 264 ? -3.348 -21.949 7.065 1.00 98.12 264 ARG A N 1
ATOM 2113 C CA . ARG A 1 264 ? -2.425 -23.097 7.020 1.00 98.12 264 ARG A CA 1
ATOM 2114 C C . ARG A 1 264 ? -3.053 -24.308 6.334 1.00 98.12 264 ARG A C 1
ATOM 2116 O O . ARG A 1 264 ? -2.418 -24.921 5.476 1.00 98.12 264 ARG A O 1
ATOM 2123 N N . ALA A 1 265 ? -4.295 -24.647 6.679 1.00 98.25 265 ALA A N 1
ATOM 2124 C CA . ALA A 1 265 ? -5.009 -25.753 6.043 1.00 98.25 265 ALA A CA 1
ATOM 2125 C C . ALA A 1 265 ? -5.313 -25.470 4.560 1.00 98.25 265 ALA A C 1
ATOM 2127 O O . ALA A 1 265 ? -5.316 -26.380 3.724 1.00 98.25 265 ALA A O 1
ATOM 2128 N N . TRP A 1 266 ? -5.573 -24.211 4.209 1.00 98.44 266 TRP A N 1
ATOM 2129 C CA . TRP A 1 266 ? -5.765 -23.783 2.828 1.00 98.44 266 TRP A CA 1
ATOM 2130 C C . TRP A 1 266 ? -4.475 -23.881 1.999 1.00 98.44 266 TRP A C 1
ATOM 2132 O O . TRP A 1 266 ? -4.512 -24.450 0.907 1.00 98.44 266 TRP A O 1
ATOM 2142 N N . LEU A 1 267 ? -3.328 -23.449 2.535 1.00 97.94 267 LEU A N 1
ATOM 2143 C CA . LEU A 1 267 ? -2.024 -23.528 1.864 1.00 97.94 267 LEU A CA 1
ATOM 2144 C C . LEU A 1 267 ? -1.639 -24.971 1.509 1.00 97.94 267 LEU A C 1
ATOM 2146 O O . LEU A 1 267 ? -1.185 -25.220 0.394 1.00 97.94 267 LEU A O 1
ATOM 2150 N N . VAL A 1 268 ? -1.909 -25.937 2.396 1.00 98.25 268 VAL A N 1
ATOM 2151 C CA . VAL A 1 268 ? -1.698 -27.371 2.109 1.00 98.25 268 VAL A CA 1
ATOM 2152 C C . VAL A 1 268 ? -2.498 -27.820 0.881 1.00 98.25 268 VAL A C 1
ATOM 2154 O O . VAL A 1 268 ? -1.983 -28.555 0.040 1.00 98.25 268 VAL A O 1
ATOM 2157 N N . ARG A 1 269 ? -3.749 -27.359 0.743 1.00 98.38 269 ARG A N 1
ATOM 2158 C CA . ARG A 1 269 ? -4.588 -27.662 -0.428 1.00 98.38 269 ARG A CA 1
ATOM 2159 C C . ARG A 1 269 ? -4.069 -26.968 -1.684 1.00 98.38 269 ARG A C 1
ATOM 2161 O O . ARG A 1 269 ? -3.997 -27.611 -2.726 1.00 98.38 269 ARG A O 1
ATOM 2168 N N . ARG A 1 270 ? -3.676 -25.693 -1.582 1.00 97.75 270 ARG A N 1
ATOM 2169 C CA . ARG A 1 270 ? -3.100 -24.915 -2.691 1.00 97.75 270 ARG A CA 1
ATOM 2170 C C . ARG A 1 270 ? -1.852 -25.594 -3.254 1.00 97.75 270 ARG A C 1
ATOM 2172 O O . ARG A 1 270 ? -1.701 -25.693 -4.468 1.00 97.75 270 ARG A O 1
ATOM 2179 N N . ASP A 1 271 ? -0.964 -26.055 -2.380 1.00 97.44 271 ASP A N 1
ATOM 2180 C CA . ASP A 1 271 ? 0.329 -26.618 -2.774 1.00 97.44 271 ASP A CA 1
ATOM 2181 C C . ASP A 1 271 ? 0.208 -28.027 -3.380 1.00 97.44 271 ASP A C 1
ATOM 2183 O O . ASP A 1 271 ? 1.113 -28.467 -4.085 1.00 97.44 271 ASP A O 1
ATOM 2187 N N . ALA A 1 272 ? -0.931 -28.703 -3.194 1.00 98.12 272 ALA A N 1
ATOM 2188 C CA . ALA A 1 272 ? -1.257 -29.951 -3.884 1.00 98.12 272 ALA A CA 1
ATOM 2189 C C . ALA A 1 272 ? -1.755 -29.748 -5.335 1.00 98.12 272 ALA A C 1
ATOM 2191 O O . ALA A 1 272 ? -1.902 -30.725 -6.076 1.00 98.12 272 ALA A O 1
ATOM 2192 N N . ILE A 1 273 ? -2.034 -28.508 -5.762 1.00 98.19 273 ILE A N 1
ATOM 2193 C CA . ILE A 1 273 ? -2.507 -28.196 -7.118 1.00 98.19 273 ILE A CA 1
ATOM 2194 C C . ILE A 1 273 ? -1.310 -28.075 -8.069 1.00 98.19 273 ILE A C 1
ATOM 2196 O O . ILE A 1 273 ? -0.506 -27.150 -7.967 1.00 98.19 273 ILE A O 1
ATOM 2200 N N . ASN A 1 274 ? -1.229 -28.981 -9.047 1.00 97.88 274 ASN A N 1
ATOM 2201 C CA . ASN A 1 274 ? -0.108 -29.043 -9.997 1.00 97.88 274 ASN A CA 1
ATOM 2202 C C . ASN A 1 274 ? -0.284 -28.154 -11.242 1.00 97.88 274 ASN A C 1
ATOM 2204 O O . ASN A 1 274 ? 0.689 -27.861 -11.934 1.00 97.88 274 ASN A O 1
ATOM 2208 N N . HIS A 1 275 ? -1.513 -27.741 -11.563 1.00 97.75 275 HIS A N 1
ATOM 2209 C CA . HIS A 1 275 ? -1.796 -26.919 -12.741 1.00 97.75 275 HIS A CA 1
ATOM 2210 C C . HIS A 1 275 ? -1.866 -25.436 -12.373 1.00 97.75 275 HIS A C 1
ATOM 2212 O O . HIS A 1 275 ? -2.713 -25.035 -11.577 1.00 97.75 275 HIS A O 1
ATOM 2218 N N . GLN A 1 276 ? -1.027 -24.614 -13.010 1.00 96.00 276 GLN A N 1
ATOM 2219 C CA . GLN A 1 276 ? -0.902 -23.184 -12.701 1.00 96.00 276 GLN A CA 1
ATOM 2220 C C . GLN A 1 276 ? -2.237 -22.429 -12.790 1.00 96.00 276 GLN A C 1
ATOM 2222 O O . GLN A 1 276 ? -2.604 -21.736 -11.849 1.00 96.00 276 GLN A O 1
ATOM 2227 N N . GLN A 1 277 ? -3.014 -22.635 -13.858 1.00 96.19 277 GLN A N 1
ATOM 2228 C CA . GLN A 1 277 ? -4.317 -21.979 -14.030 1.00 96.19 277 GLN A CA 1
ATOM 2229 C C . GLN A 1 277 ? -5.318 -22.357 -12.923 1.00 96.19 277 GLN A C 1
ATOM 2231 O O . GLN A 1 277 ? -6.070 -21.516 -12.440 1.00 96.19 277 GLN A O 1
ATOM 2236 N N . GLN A 1 278 ? -5.321 -23.625 -12.493 1.00 97.56 278 GLN A N 1
ATOM 2237 C CA . GLN A 1 278 ? -6.171 -24.071 -11.386 1.00 97.56 278 GLN A CA 1
ATOM 2238 C C . GLN A 1 278 ? -5.709 -23.464 -10.059 1.00 97.56 278 GLN A C 1
ATOM 2240 O O . GLN A 1 278 ? -6.542 -23.086 -9.240 1.00 97.56 278 GLN A O 1
ATOM 2245 N N . LYS A 1 279 ? -4.392 -23.346 -9.854 1.00 97.38 279 LYS A N 1
ATOM 2246 C CA . LYS A 1 279 ? -3.810 -22.727 -8.661 1.00 97.38 279 LYS A CA 1
ATOM 2247 C C . LYS A 1 279 ? -4.151 -21.239 -8.582 1.00 97.38 279 LYS A C 1
ATOM 2249 O O . LYS A 1 279 ? -4.553 -20.775 -7.522 1.00 97.38 279 LYS A O 1
ATOM 2254 N N . GLU A 1 280 ? -4.055 -20.512 -9.691 1.00 96.00 280 GLU A N 1
ATOM 2255 C CA . GLU A 1 280 ? -4.445 -19.100 -9.777 1.00 96.00 280 GLU A CA 1
ATOM 2256 C C . GLU A 1 280 ? -5.932 -18.899 -9.482 1.00 96.00 280 GLU A C 1
ATOM 2258 O O . GLU A 1 280 ? -6.272 -18.073 -8.639 1.00 96.00 280 GLU A O 1
ATOM 2263 N N . ALA A 1 281 ? -6.813 -19.704 -10.085 1.00 96.62 281 ALA A N 1
ATOM 2264 C CA . ALA A 1 281 ? -8.245 -19.660 -9.786 1.00 96.62 281 ALA A CA 1
ATOM 2265 C C . ALA A 1 281 ? -8.539 -19.983 -8.306 1.00 96.62 281 ALA A C 1
ATOM 2267 O O . ALA A 1 281 ? -9.397 -19.356 -7.687 1.00 96.62 281 ALA A O 1
ATOM 2268 N N . PHE A 1 282 ? -7.800 -20.930 -7.716 1.00 98.19 282 PHE A N 1
ATOM 2269 C CA . PHE A 1 282 ? -7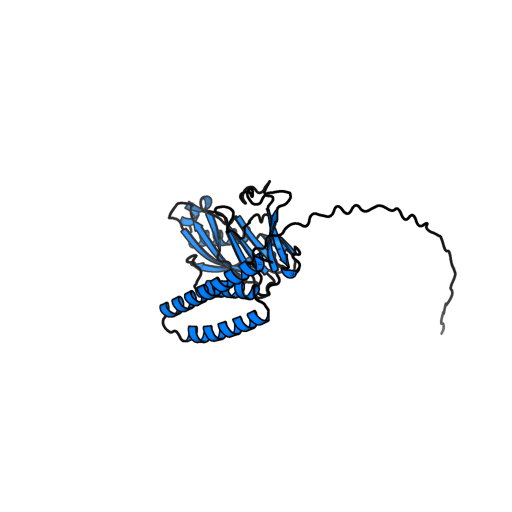.914 -21.278 -6.299 1.00 98.19 282 PHE A CA 1
ATOM 2270 C C . PHE A 1 282 ? -7.480 -20.126 -5.378 1.00 98.19 282 PHE A C 1
ATOM 2272 O O . PHE A 1 282 ? -8.151 -19.862 -4.380 1.00 98.19 282 PHE A O 1
ATOM 2279 N N . ILE A 1 283 ? -6.402 -19.413 -5.730 1.00 98.06 283 ILE A N 1
ATOM 2280 C CA . ILE A 1 283 ? -5.950 -18.199 -5.031 1.00 98.06 283 ILE A CA 1
ATOM 2281 C C . ILE A 1 283 ? -7.008 -17.096 -5.143 1.00 98.06 283 ILE A C 1
ATOM 2283 O O . ILE A 1 283 ? -7.413 -16.550 -4.124 1.00 98.06 283 ILE A O 1
ATOM 2287 N N . GLN A 1 284 ? -7.509 -16.812 -6.350 1.00 97.44 284 GLN A N 1
ATOM 2288 C CA . GLN A 1 284 ? -8.519 -15.770 -6.580 1.00 97.44 284 GLN A CA 1
ATOM 2289 C C . GLN A 1 284 ? -9.801 -16.011 -5.772 1.00 97.44 284 GLN A C 1
ATOM 2291 O O . GLN A 1 284 ? -10.324 -15.078 -5.164 1.00 97.44 284 GLN A O 1
ATOM 2296 N N . ALA A 1 285 ? -10.275 -17.260 -5.709 1.00 98.19 285 ALA A N 1
ATOM 2297 C CA . ALA A 1 285 ? -11.446 -17.617 -4.911 1.00 98.19 285 ALA A CA 1
ATOM 2298 C C . ALA A 1 285 ? -11.234 -17.339 -3.412 1.00 98.19 285 ALA A C 1
ATOM 2300 O O . ALA A 1 285 ? -12.126 -16.808 -2.751 1.00 98.19 285 ALA A O 1
ATOM 2301 N N . ARG A 1 286 ? -10.043 -17.651 -2.880 1.00 98.50 286 ARG A N 1
ATOM 2302 C CA . ARG A 1 286 ? -9.690 -17.346 -1.486 1.00 98.50 286 ARG A CA 1
ATOM 2303 C C . ARG A 1 286 ? -9.566 -15.844 -1.249 1.00 98.50 286 ARG A C 1
ATOM 2305 O O . ARG A 1 286 ? -10.090 -15.359 -0.253 1.00 98.50 286 ARG A O 1
ATOM 2312 N N . THR A 1 287 ? -8.935 -15.102 -2.160 1.00 98.25 287 THR A N 1
ATOM 2313 C CA . THR A 1 287 ? -8.851 -13.637 -2.071 1.00 98.25 287 THR A CA 1
ATOM 2314 C C . THR A 1 287 ? -10.244 -13.014 -1.999 1.00 98.25 287 THR A C 1
ATOM 2316 O O . THR A 1 287 ? -10.488 -12.189 -1.126 1.00 98.25 287 THR A O 1
ATOM 2319 N N . GLN A 1 288 ? -11.182 -13.450 -2.847 1.00 98.31 288 GLN A N 1
ATOM 2320 C CA . GLN A 1 288 ? -12.559 -12.947 -2.829 1.00 98.31 288 GLN A CA 1
ATOM 2321 C C . GLN A 1 288 ? -13.284 -13.266 -1.512 1.00 98.31 288 GLN A C 1
ATOM 2323 O O . GLN A 1 288 ? -13.952 -12.398 -0.957 1.00 98.31 288 GLN A O 1
ATOM 2328 N N . GLU A 1 289 ? -13.134 -14.487 -0.988 1.00 98.56 289 GLU A N 1
ATOM 2329 C CA . GLU A 1 289 ? -13.696 -14.874 0.313 1.00 98.56 289 GLU A CA 1
ATOM 2330 C C . GLU A 1 289 ? -13.173 -13.978 1.448 1.00 98.56 289 GLU A C 1
ATOM 2332 O O . GLU A 1 289 ? -13.957 -13.456 2.245 1.00 98.56 289 GLU A O 1
ATOM 2337 N N . LEU A 1 290 ? -11.852 -13.774 1.513 1.00 98.50 290 LEU A N 1
ATOM 2338 C CA . LEU A 1 290 ? -11.236 -12.913 2.522 1.00 98.50 290 LEU A CA 1
ATOM 2339 C C . LEU A 1 290 ? -11.680 -11.456 2.354 1.00 98.50 290 LEU A C 1
ATOM 2341 O O . LEU A 1 290 ? -11.972 -10.806 3.353 1.00 98.50 290 LEU A O 1
ATOM 2345 N N . GLN A 1 291 ? -11.815 -10.969 1.117 1.00 98.06 291 GLN A N 1
ATOM 2346 C CA . GLN A 1 291 ? -12.275 -9.610 0.828 1.00 98.06 291 GLN A CA 1
ATOM 2347 C C . GLN A 1 291 ? -13.698 -9.371 1.349 1.00 98.06 291 GLN A C 1
ATOM 2349 O O . GLN A 1 291 ? -13.958 -8.368 2.007 1.00 98.06 291 GLN A O 1
ATOM 2354 N N . THR A 1 292 ? -14.614 -10.325 1.160 1.00 98.19 292 THR A N 1
ATOM 2355 C CA . THR A 1 292 ? -15.971 -10.231 1.728 1.00 98.19 292 THR A CA 1
ATOM 2356 C C . THR A 1 292 ? -15.951 -10.161 3.261 1.00 98.19 292 THR A C 1
ATOM 2358 O O . THR A 1 292 ? -16.757 -9.453 3.875 1.00 98.19 292 THR A O 1
ATOM 2361 N N . ARG A 1 293 ? -15.021 -10.877 3.908 1.00 98.38 293 ARG A N 1
ATOM 2362 C CA . ARG A 1 293 ? -14.836 -10.817 5.367 1.00 98.38 293 ARG A CA 1
ATOM 2363 C C . ARG A 1 293 ? -14.250 -9.475 5.811 1.00 98.38 293 ARG A C 1
ATOM 2365 O O . ARG A 1 293 ? -14.692 -8.963 6.836 1.00 98.38 293 ARG A O 1
ATOM 2372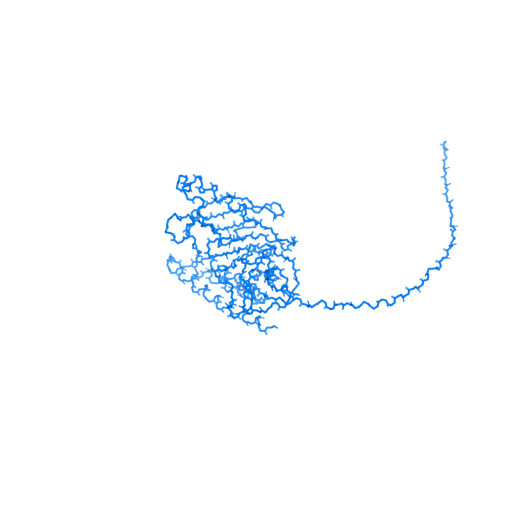 N N . VAL A 1 294 ? -13.315 -8.903 5.047 1.00 97.31 294 VAL A N 1
ATOM 2373 C CA . VAL A 1 294 ? -12.768 -7.552 5.269 1.00 97.31 294 VAL A CA 1
ATOM 2374 C C . VAL A 1 294 ? -13.891 -6.522 5.236 1.00 97.31 294 VAL A C 1
ATOM 2376 O O . VAL A 1 294 ? -14.105 -5.829 6.225 1.00 97.31 294 VAL A O 1
ATOM 2379 N N . GLU A 1 295 ? -14.672 -6.485 4.156 1.00 95.69 295 GLU A N 1
ATOM 2380 C CA . GLU A 1 295 ? -15.791 -5.548 3.991 1.00 95.69 295 GLU A CA 1
ATOM 2381 C C . GLU A 1 295 ? -16.800 -5.660 5.142 1.00 95.69 295 GLU A C 1
ATOM 2383 O O . GLU A 1 295 ? -17.248 -4.657 5.697 1.00 95.69 295 GLU A O 1
ATOM 2388 N N . SER A 1 296 ? -17.107 -6.891 5.561 1.00 96.81 296 SER A N 1
ATOM 2389 C CA . SER A 1 296 ? -17.997 -7.145 6.699 1.00 96.81 296 SER A CA 1
ATOM 2390 C C . SER A 1 296 ? -17.418 -6.636 8.023 1.00 96.81 296 SER A C 1
ATOM 2392 O O . SER A 1 296 ? -18.153 -6.088 8.848 1.00 96.81 296 SER A O 1
ATOM 2394 N N . ALA A 1 297 ? -16.113 -6.816 8.244 1.00 96.38 297 ALA A N 1
ATOM 2395 C CA . ALA A 1 297 ? -15.429 -6.353 9.447 1.00 96.38 297 ALA A CA 1
ATOM 2396 C C . ALA A 1 297 ? -15.347 -4.819 9.496 1.00 96.38 297 ALA A C 1
ATOM 2398 O O . ALA A 1 297 ? -15.640 -4.238 10.540 1.00 96.38 297 ALA A O 1
ATOM 2399 N N . ILE A 1 298 ? -15.028 -4.168 8.373 1.00 95.12 298 ILE A N 1
ATOM 2400 C CA . ILE A 1 298 ? -15.010 -2.703 8.236 1.00 95.12 298 ILE A CA 1
ATOM 2401 C C . ILE A 1 298 ? -16.404 -2.127 8.525 1.00 95.12 298 ILE A C 1
ATOM 2403 O O . ILE A 1 298 ? -16.559 -1.336 9.458 1.00 95.12 298 ILE A O 1
ATOM 2407 N N . ALA A 1 299 ? -17.442 -2.647 7.862 1.00 94.19 299 ALA A N 1
ATOM 2408 C CA . ALA A 1 299 ? -18.820 -2.197 8.062 1.00 94.19 299 ALA A CA 1
ATOM 2409 C C . ALA A 1 299 ? -19.330 -2.394 9.505 1.00 94.19 299 ALA A C 1
ATOM 2411 O O . ALA A 1 299 ? -20.257 -1.707 9.946 1.00 94.19 299 ALA A O 1
ATOM 2412 N N . ALA A 1 300 ? -18.774 -3.352 10.254 1.00 94.62 300 ALA A N 1
ATOM 2413 C CA . ALA A 1 300 ? -19.077 -3.533 11.672 1.00 94.62 300 ALA A CA 1
ATOM 2414 C C . ALA A 1 300 ? -18.385 -2.483 12.559 1.00 94.62 300 ALA A C 1
ATOM 2416 O O . ALA A 1 300 ? -18.971 -2.068 13.560 1.00 94.62 300 ALA A O 1
ATOM 2417 N N . ARG A 1 301 ? -17.171 -2.045 12.201 1.00 93.38 301 ARG A N 1
ATOM 2418 C CA . ARG A 1 301 ? -16.401 -1.022 12.930 1.00 93.38 301 ARG A CA 1
ATOM 2419 C C . ARG A 1 301 ? -16.971 0.376 12.743 1.00 93.38 301 ARG A C 1
ATOM 2421 O O . ARG A 1 301 ? -17.006 1.137 13.698 1.00 93.38 301 ARG A O 1
ATOM 2428 N N . GLU A 1 302 ? -17.461 0.707 11.555 1.00 88.88 302 GLU A N 1
ATOM 2429 C CA . GLU A 1 302 ? -18.010 2.044 11.270 1.00 88.88 302 GLU A CA 1
ATOM 2430 C C . GLU A 1 302 ? -19.362 2.308 11.935 1.00 88.88 302 GLU A C 1
ATOM 2432 O O . GLU A 1 302 ? -19.782 3.456 12.056 1.00 88.88 302 GLU A O 1
ATOM 2437 N N . LYS A 1 303 ? -20.039 1.254 12.401 1.00 87.00 303 LYS A N 1
ATOM 2438 C CA . LYS A 1 303 ? -21.279 1.360 13.181 1.00 87.00 303 LYS A CA 1
ATOM 2439 C C . LYS A 1 303 ? -21.046 1.622 14.675 1.00 87.00 303 LYS A C 1
ATOM 2441 O O . LYS A 1 303 ? -22.034 1.808 15.385 1.00 87.00 303 LYS A O 1
ATOM 2446 N N . GLN A 1 304 ? -19.798 1.571 15.153 1.00 83.38 304 GLN A N 1
ATOM 2447 C CA . GLN A 1 304 ? -19.418 1.759 16.563 1.00 83.38 304 GLN A CA 1
ATOM 2448 C C . GLN A 1 304 ? -18.970 3.196 16.839 1.00 83.38 304 GLN A C 1
ATOM 2450 O O . GLN A 1 304 ? -19.457 3.753 17.846 1.00 83.38 304 GLN A O 1
#